Protein AF-A0A7Y5XSQ6-F1 (afdb_monomer_lite)

Foldseek 3Di:
DCCLVPVPVVLVVLVPDPDDLQHSLCSVLQQFQCVQVLLVVLVQFAQDKDKDFQPGQDDDDQAAKKWKAFRGDDDCVLIAIFGNPDPVSVVVVRVSCNVCSVVRTMMIIGGDQPQCQPFAKKKFKDFQLHTDFIKGWHDQHDHDDPDDDDRDDTDIATDDDDPLVVVSVVSVVVSVCVVSVDDSRSQRMKIFIWGQDPVRGIHTHGIDRDDDPNPCVNDVCRVVSSVVSVVVVVCVVVPVVDDDDDDDDDDDDDDDDD

Secondary structure (DSSP, 8-state):
--GGGSHHHHHHHHHH-S--SS-HHHHHHHTSTTHHHHHHHTT--B---EEE-TTS-----SSSEEEEEESS-STTTT-EEEETTSHHHHHHHHHHHHHHHHTT--EEEEE--THHHHH-EEEEEEETTEEEEEEEE----PBPPSSPPP-PPPPEEE-PPPHHHHHHHHHHHHHHHHHHT--GGG-SEEEEEEEE-TTSSEEEEEEE-SS----GGGSTTHHHHHHHHHHHHHHHHHHTTS--PPPPPPP-PPPP--

pLDDT: mean 88.0, std 17.46, range [34.34, 98.81]

Structure (mmCIF, N/CA/C/O backbone):
data_AF-A0A7Y5XSQ6-F1
#
_entry.id   AF-A0A7Y5XSQ6-F1
#
loop_
_atom_site.group_PDB
_atom_site.id
_atom_site.type_symbol
_atom_site.label_atom_id
_atom_site.label_alt_id
_atom_site.label_comp_id
_atom_site.label_asym_id
_atom_site.label_entity_id
_atom_site.label_seq_id
_atom_site.pdbx_PDB_ins_code
_atom_site.Cartn_x
_atom_site.Cartn_y
_atom_site.Cartn_z
_atom_site.occupancy
_atom_site.B_iso_or_equiv
_atom_site.auth_seq_id
_atom_site.auth_comp_id
_atom_site.auth_asym_id
_atom_site.auth_atom_id
_atom_site.pdbx_PDB_model_num
ATOM 1 N N . TRP A 1 1 ? -13.478 8.361 -3.227 1.00 74.75 1 TRP A N 1
ATOM 2 C CA . TRP A 1 1 ? -12.629 9.055 -2.249 1.00 74.75 1 TRP A CA 1
ATOM 3 C C . TRP A 1 1 ? -11.717 9.984 -3.012 1.00 74.75 1 TRP A C 1
ATOM 5 O O . TRP A 1 1 ? -11.115 9.539 -3.981 1.00 74.75 1 TRP A O 1
ATOM 15 N N . ASP A 1 2 ? -11.687 11.249 -2.623 1.00 84.44 2 ASP A N 1
ATOM 16 C CA . ASP A 1 2 ? -11.067 12.372 -3.338 1.00 84.44 2 ASP A CA 1
ATOM 17 C C . ASP A 1 2 ? -9.880 12.985 -2.574 1.00 84.44 2 ASP A C 1
ATOM 19 O O . ASP A 1 2 ? -9.266 13.935 -3.047 1.00 84.44 2 ASP A O 1
ATOM 23 N N . TYR A 1 3 ? -9.501 12.432 -1.413 1.00 87.00 3 TYR A N 1
ATOM 24 C CA . TYR A 1 3 ? -8.418 12.989 -0.591 1.00 87.00 3 TYR A CA 1
ATOM 25 C C . TYR A 1 3 ? -7.087 13.118 -1.344 1.00 87.00 3 TYR A C 1
ATOM 27 O O . TYR A 1 3 ? -6.295 14.003 -1.038 1.00 87.00 3 TYR A O 1
ATOM 35 N N . VAL A 1 4 ? -6.849 12.264 -2.345 1.00 88.31 4 VAL A N 1
ATOM 36 C CA . VAL A 1 4 ? -5.640 12.280 -3.181 1.00 88.31 4 VAL A CA 1
ATOM 37 C C . VAL A 1 4 ? -5.519 13.550 -4.026 1.00 88.31 4 VAL A C 1
ATOM 39 O O . VAL A 1 4 ? -4.413 13.909 -4.411 1.00 88.31 4 VAL A O 1
ATOM 42 N N . GLU A 1 5 ? -6.627 14.251 -4.287 1.00 89.44 5 GLU A N 1
ATOM 43 C CA . GLU A 1 5 ? -6.627 15.532 -5.002 1.00 89.44 5 GLU A CA 1
ATOM 44 C C . GLU A 1 5 ? -6.165 16.684 -4.101 1.00 89.44 5 GLU A C 1
ATOM 46 O O . GLU A 1 5 ? -5.609 17.672 -4.581 1.00 89.44 5 GLU A O 1
ATOM 51 N N . LYS A 1 6 ? -6.423 16.580 -2.788 1.00 91.19 6 LYS A N 1
ATOM 52 C CA . LYS A 1 6 ? -6.119 17.612 -1.783 1.00 91.19 6 LYS A CA 1
ATOM 53 C C . LYS A 1 6 ? -5.652 16.978 -0.463 1.00 91.19 6 LYS A C 1
ATOM 55 O O . LYS A 1 6 ? -6.332 17.127 0.559 1.00 91.19 6 LYS A O 1
ATOM 60 N N . PRO A 1 7 ? -4.494 16.291 -0.450 1.00 91.50 7 PRO A N 1
ATOM 61 C CA . PRO A 1 7 ? -4.056 15.507 0.705 1.00 91.50 7 PRO A CA 1
ATOM 62 C C . PRO A 1 7 ? -3.837 16.369 1.951 1.00 91.50 7 PRO A C 1
ATOM 64 O O . PRO A 1 7 ? -4.206 15.963 3.050 1.00 91.50 7 PRO A O 1
ATOM 67 N N . GLU A 1 8 ? -3.309 17.585 1.796 1.00 93.06 8 GLU A N 1
ATOM 68 C CA . GLU A 1 8 ? -3.101 18.510 2.918 1.00 93.06 8 GLU A CA 1
ATOM 69 C C . GLU A 1 8 ? -4.424 18.936 3.564 1.00 93.06 8 GLU A C 1
ATOM 71 O O . GLU A 1 8 ? -4.570 18.833 4.780 1.00 93.06 8 GLU A O 1
ATOM 76 N N . ALA A 1 9 ? -5.415 19.329 2.755 1.00 95.50 9 ALA A N 1
ATOM 77 C CA . ALA A 1 9 ? -6.733 19.723 3.250 1.00 95.50 9 ALA A CA 1
ATOM 78 C C . ALA A 1 9 ? -7.465 18.551 3.923 1.00 95.50 9 ALA A C 1
ATOM 80 O O . ALA A 1 9 ? -8.135 18.736 4.939 1.00 95.50 9 ALA A O 1
ATOM 81 N N . PHE A 1 10 ? -7.314 17.334 3.389 1.00 96.12 10 PHE A N 1
ATOM 82 C CA . PHE A 1 10 ? -7.843 16.126 4.017 1.00 96.12 10 PHE A CA 1
ATOM 83 C C . PHE A 1 10 ? -7.216 15.874 5.392 1.00 96.12 10 PHE A C 1
ATOM 85 O O . PHE A 1 10 ? -7.939 15.610 6.352 1.00 96.12 10 PHE A O 1
ATOM 92 N N . LEU A 1 11 ? -5.890 15.974 5.510 1.00 96.50 11 LEU A N 1
ATOM 93 C CA . LEU A 1 11 ? -5.201 15.757 6.782 1.00 96.50 11 LEU A CA 1
ATOM 94 C C . LEU A 1 11 ? -5.508 16.863 7.798 1.00 96.50 11 LEU A C 1
ATOM 96 O O . LEU A 1 11 ? -5.716 16.568 8.975 1.00 96.50 11 LEU A O 1
ATOM 100 N N . GLU A 1 12 ? -5.615 18.117 7.355 1.00 97.12 12 GLU A N 1
ATOM 101 C CA . GLU A 1 12 ? -6.059 19.228 8.200 1.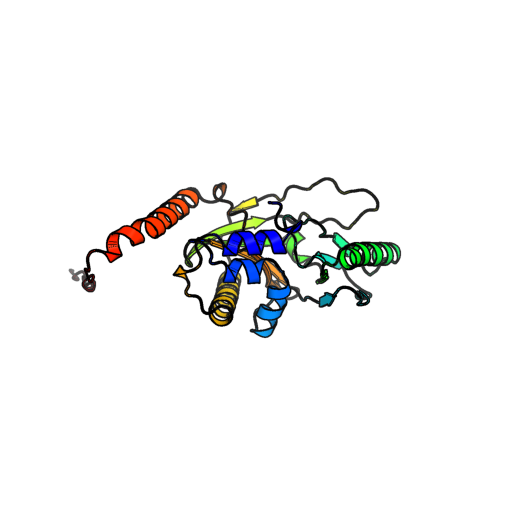00 97.12 12 GLU A CA 1
ATOM 102 C C . GLU A 1 12 ? -7.471 18.971 8.739 1.00 97.12 12 GLU A C 1
ATOM 104 O O . GLU A 1 12 ? -7.686 18.992 9.956 1.00 97.12 12 GLU A O 1
ATOM 109 N N . TRP A 1 13 ? -8.414 18.620 7.860 1.00 96.88 13 TRP A N 1
ATOM 110 C CA . TRP A 1 13 ? -9.761 18.226 8.260 1.00 96.88 13 TRP A CA 1
ATOM 111 C C . TRP A 1 13 ? -9.739 17.053 9.246 1.00 96.88 13 TRP A C 1
ATOM 113 O O . TRP A 1 13 ? -10.338 17.154 10.317 1.00 96.88 13 TRP A O 1
ATOM 123 N N . ALA A 1 14 ? -9.008 15.979 8.942 1.00 97.00 14 ALA A N 1
ATOM 124 C CA . ALA A 1 14 ? -8.909 14.799 9.794 1.00 97.00 14 ALA A CA 1
ATOM 125 C C . ALA A 1 14 ? -8.357 15.145 11.187 1.00 97.00 14 ALA A C 1
ATOM 127 O O . ALA A 1 14 ? -8.845 14.623 12.190 1.00 97.00 14 ALA A O 1
ATOM 128 N N . SER A 1 15 ? -7.397 16.069 11.275 1.00 96.81 15 SER A N 1
ATOM 129 C CA . SER A 1 15 ? -6.853 16.543 12.552 1.00 96.81 15 SER A CA 1
ATOM 130 C C . SER A 1 15 ? -7.879 17.292 13.413 1.00 96.81 15 SER A C 1
ATOM 132 O O . SER A 1 15 ? -7.790 17.262 14.640 1.00 96.81 15 SER A O 1
ATOM 134 N N . SER A 1 16 ? -8.880 17.919 12.782 1.00 97.00 16 SER A N 1
ATOM 135 C CA . SER A 1 16 ? -9.974 18.617 13.469 1.00 97.00 16 SER A CA 1
ATOM 136 C C . SER A 1 16 ? -11.047 17.672 14.021 1.00 97.00 16 SER A C 1
ATOM 138 O O . SER A 1 16 ? -11.837 18.069 14.881 1.00 97.00 16 SER A O 1
ATOM 140 N N . ILE A 1 17 ? -11.082 16.414 13.558 1.00 96.75 17 ILE A N 1
ATOM 141 C CA . ILE A 1 17 ? -12.082 15.434 13.980 1.00 96.75 17 ILE A CA 1
ATOM 142 C C . ILE A 1 17 ? -11.736 14.906 15.381 1.00 96.75 17 ILE A C 1
ATOM 144 O O . ILE A 1 17 ? -10.721 14.229 15.550 1.00 96.75 17 ILE A O 1
ATOM 148 N N . PRO A 1 18 ? -12.599 15.108 16.401 1.00 91.06 18 PRO A N 1
ATOM 149 C CA . PRO A 1 18 ? -12.270 14.744 17.784 1.00 91.06 18 PRO A CA 1
ATOM 150 C C . PRO A 1 18 ? -12.049 13.245 18.015 1.00 91.06 18 PRO A C 1
ATOM 152 O O . PRO A 1 18 ? -11.450 12.844 19.013 1.00 91.06 18 PRO A O 1
ATOM 155 N N . LYS A 1 19 ? -12.611 12.396 17.148 1.00 90.12 19 LYS A N 1
ATOM 156 C CA . LYS A 1 19 ? -12.460 10.943 17.226 1.00 90.12 19 LYS A CA 1
ATOM 157 C C . LYS A 1 19 ? -12.468 10.339 15.829 1.00 90.12 19 LYS A C 1
ATOM 159 O O . LYS A 1 19 ? -13.508 10.308 15.178 1.00 90.12 19 LYS A O 1
ATOM 164 N N . LEU A 1 20 ? -11.332 9.787 15.435 1.00 95.31 20 LEU A N 1
ATOM 165 C CA . LEU A 1 20 ? -11.207 8.926 14.269 1.00 95.31 20 LEU A CA 1
ATOM 166 C C . LEU A 1 20 ? -10.991 7.485 14.730 1.00 95.31 20 LEU A C 1
ATOM 168 O O . LEU A 1 20 ? -10.386 7.247 15.776 1.00 95.31 20 LEU A O 1
ATOM 172 N N . PHE A 1 21 ? -11.529 6.527 13.977 1.00 95.38 21 PHE A N 1
ATOM 173 C CA . PHE A 1 21 ? -11.424 5.110 14.323 1.00 95.38 21 PHE A CA 1
ATOM 174 C C . PHE A 1 21 ? -10.043 4.523 14.034 1.00 95.38 21 PHE A C 1
ATOM 176 O O . PHE A 1 21 ? -9.571 3.732 14.845 1.00 95.38 21 PHE A O 1
ATOM 183 N N . ASN A 1 22 ? -9.401 4.963 12.952 1.00 97.56 22 ASN A N 1
ATOM 184 C CA . ASN A 1 22 ? -7.949 4.934 12.816 1.00 97.56 22 ASN A CA 1
ATOM 185 C C . ASN A 1 22 ? -7.445 6.356 13.138 1.00 97.56 22 ASN A C 1
ATOM 187 O O . ASN A 1 22 ? -7.980 7.314 12.581 1.00 97.56 22 ASN A O 1
ATOM 191 N N . PRO A 1 23 ? -6.499 6.547 14.073 1.00 96.69 23 PRO A N 1
ATOM 192 C CA . PRO A 1 23 ? -6.124 7.877 14.557 1.00 96.69 23 PRO A CA 1
ATOM 193 C C . PRO A 1 23 ? -5.429 8.727 13.485 1.00 96.69 23 PRO A C 1
ATOM 195 O O . PRO A 1 23 ? -4.770 8.199 12.598 1.00 96.69 23 PRO A O 1
ATOM 198 N N . HIS A 1 24 ? -5.506 10.059 13.594 1.00 97.44 24 HIS A N 1
ATOM 199 C CA . HIS A 1 24 ? -4.924 10.993 12.613 1.00 97.44 24 HIS A CA 1
ATOM 200 C C . HIS A 1 24 ? -3.439 10.716 12.290 1.00 97.44 24 HIS A C 1
ATOM 202 O O . HIS A 1 24 ? -3.023 10.880 11.147 1.00 97.44 24 HIS A O 1
ATOM 208 N N . SER A 1 25 ? -2.643 10.246 13.260 1.00 97.50 25 SER A N 1
ATOM 209 C CA . SER A 1 25 ? -1.250 9.836 13.027 1.00 97.50 25 SER A CA 1
ATOM 210 C C . SER A 1 25 ? -1.119 8.707 11.999 1.00 97.50 25 SER A C 1
ATOM 212 O O . SER A 1 25 ? -0.201 8.742 11.184 1.00 97.50 25 SER A O 1
ATOM 214 N N . VAL A 1 26 ? -2.050 7.749 12.001 1.00 98.06 26 VAL A N 1
ATOM 215 C CA . VAL A 1 26 ? -2.130 6.656 11.020 1.00 98.06 26 VAL A CA 1
ATOM 216 C C . VAL A 1 26 ? -2.503 7.195 9.649 1.00 98.06 26 VAL A C 1
ATOM 218 O O . VAL A 1 26 ? -1.843 6.859 8.674 1.00 98.06 26 VAL A O 1
ATOM 221 N N . LEU A 1 27 ? -3.513 8.066 9.573 1.00 97.69 27 LEU A N 1
ATOM 222 C CA . LEU A 1 27 ? -3.958 8.660 8.309 1.00 97.69 27 LEU A CA 1
ATOM 223 C C . LEU A 1 27 ? -2.828 9.461 7.660 1.00 97.69 27 LEU A C 1
ATOM 225 O O . LEU A 1 27 ? -2.518 9.261 6.491 1.00 97.69 27 LEU A O 1
ATOM 229 N N . LYS A 1 28 ? -2.163 10.319 8.440 1.00 97.38 28 LYS A N 1
ATOM 230 C CA . LYS A 1 28 ? -1.032 11.127 7.975 1.00 97.38 28 LYS A CA 1
ATOM 231 C C . LYS A 1 28 ? 0.120 10.274 7.453 1.00 97.38 28 LYS A C 1
ATOM 233 O O . LYS A 1 28 ? 0.724 10.632 6.450 1.00 97.38 28 LYS A O 1
ATOM 238 N N . TRP A 1 29 ? 0.437 9.178 8.138 1.00 98.00 29 TRP A N 1
ATOM 239 C CA . TRP A 1 29 ? 1.522 8.286 7.733 1.00 98.00 29 TRP A CA 1
ATOM 240 C C . TRP A 1 29 ? 1.154 7.440 6.508 1.00 98.00 29 TRP A C 1
ATOM 242 O O . TRP A 1 29 ? 1.971 7.271 5.612 1.00 98.00 29 TRP A O 1
ATOM 252 N N . ASN A 1 30 ? -0.083 6.943 6.432 1.00 97.56 30 ASN A N 1
ATOM 253 C CA . ASN A 1 30 ? -0.509 6.032 5.372 1.00 97.56 30 ASN A CA 1
ATOM 254 C C . ASN A 1 30 ? -0.939 6.735 4.071 1.00 97.56 30 ASN A C 1
ATOM 256 O O . ASN A 1 30 ? -0.952 6.097 3.023 1.00 97.56 30 ASN A O 1
ATOM 260 N N . ALA A 1 31 ? -1.246 8.038 4.112 1.00 96.69 31 ALA A N 1
ATOM 261 C CA . ALA A 1 31 ? -1.669 8.807 2.934 1.00 96.69 31 ALA A CA 1
ATOM 262 C C . ALA A 1 31 ? -0.578 8.910 1.852 1.00 96.69 31 ALA A C 1
ATOM 264 O O . ALA A 1 31 ? -0.891 9.129 0.682 1.00 96.69 31 ALA A O 1
ATOM 265 N N . ASP A 1 32 ? 0.691 8.744 2.234 1.00 96.31 32 ASP A N 1
ATOM 266 C CA . ASP A 1 32 ? 1.846 8.775 1.341 1.00 96.31 32 ASP A CA 1
ATOM 267 C C . ASP A 1 32 ? 2.564 7.413 1.364 1.00 96.31 32 ASP A C 1
ATOM 269 O O . ASP A 1 32 ? 3.144 7.014 2.375 1.00 96.31 32 ASP A O 1
ATOM 273 N N . LYS A 1 33 ? 2.570 6.699 0.231 1.00 97.06 33 LYS A N 1
ATOM 274 C CA . LYS A 1 33 ? 3.162 5.356 0.063 1.00 97.06 33 LYS A CA 1
ATOM 275 C C . LYS A 1 33 ? 4.672 5.286 0.310 1.00 97.06 33 LYS A C 1
ATOM 277 O O . LYS A 1 33 ? 5.235 4.193 0.266 1.00 97.06 33 LYS A O 1
ATOM 282 N N . LYS A 1 34 ? 5.334 6.400 0.640 1.00 97.06 34 LYS A N 1
ATOM 283 C CA . LYS A 1 34 ? 6.671 6.396 1.262 1.00 97.06 34 LYS A CA 1
ATOM 284 C C . LYS A 1 34 ? 6.736 5.532 2.523 1.00 97.06 34 LYS A C 1
ATOM 286 O O . LYS A 1 34 ? 7.812 5.023 2.825 1.00 97.06 34 LYS A O 1
ATOM 291 N N . TYR A 1 35 ? 5.601 5.283 3.185 1.00 98.06 35 TYR A N 1
ATOM 292 C CA . TYR A 1 35 ? 5.517 4.311 4.276 1.00 98.06 35 TYR A CA 1
ATOM 293 C C . TYR A 1 35 ? 6.087 2.931 3.901 1.00 98.06 35 TYR A C 1
ATOM 295 O O . TYR A 1 35 ? 6.600 2.238 4.772 1.00 98.06 35 TYR A O 1
ATOM 303 N N . LEU A 1 36 ? 6.038 2.525 2.622 1.00 98.56 36 LEU A N 1
ATOM 304 C CA . LEU A 1 36 ? 6.614 1.255 2.168 1.00 98.56 36 LEU A CA 1
ATOM 305 C C . LEU A 1 36 ? 8.126 1.213 2.409 1.00 98.56 36 LEU A C 1
ATOM 307 O O . LEU A 1 36 ? 8.636 0.192 2.855 1.00 98.56 36 LEU A O 1
ATOM 311 N N . LEU A 1 37 ? 8.830 2.321 2.165 1.00 98.50 37 LEU A N 1
ATOM 312 C CA . LEU A 1 37 ? 10.270 2.408 2.406 1.00 98.50 37 LEU A CA 1
ATOM 313 C C . LEU A 1 37 ? 10.587 2.399 3.901 1.00 98.50 37 LEU A C 1
ATOM 315 O O . LEU A 1 37 ? 11.507 1.708 4.314 1.00 98.50 37 LEU A O 1
ATOM 319 N N . GLU A 1 38 ? 9.779 3.076 4.721 1.00 98.25 38 GLU A N 1
ATOM 320 C CA . GLU A 1 38 ? 9.932 3.016 6.182 1.00 98.25 38 GLU A CA 1
ATOM 321 C C . GLU A 1 38 ? 9.717 1.591 6.724 1.00 98.25 38 GLU A C 1
ATOM 323 O O . GLU A 1 38 ? 10.405 1.169 7.652 1.00 98.25 38 GLU A O 1
ATOM 328 N N . LEU A 1 39 ? 8.781 0.830 6.143 1.00 98.75 39 LEU A N 1
ATOM 329 C CA . LEU A 1 39 ? 8.579 -0.583 6.476 1.00 98.75 39 LEU A CA 1
ATOM 330 C C . LEU A 1 39 ? 9.751 -1.452 5.994 1.00 98.75 39 LEU A C 1
ATOM 332 O O . LEU A 1 39 ? 10.188 -2.337 6.728 1.00 98.75 39 LEU A O 1
ATOM 336 N N . ALA A 1 40 ? 10.289 -1.187 4.801 1.00 98.69 40 ALA A N 1
ATOM 337 C CA . ALA A 1 40 ? 11.466 -1.885 4.284 1.00 98.69 40 ALA A CA 1
ATOM 338 C C . ALA A 1 40 ? 12.706 -1.653 5.161 1.00 98.69 40 ALA A C 1
ATOM 340 O O . ALA A 1 40 ? 13.415 -2.607 5.479 1.00 98.69 40 ALA A O 1
ATOM 341 N N . ASP A 1 41 ? 12.921 -0.418 5.623 1.00 98.38 41 ASP A N 1
ATOM 342 C CA . ASP A 1 41 ? 13.995 -0.065 6.562 1.00 98.38 41 ASP A CA 1
ATOM 343 C C . ASP A 1 41 ? 13.838 -0.783 7.915 1.00 98.38 41 ASP A C 1
ATOM 345 O O . ASP A 1 41 ? 14.826 -1.078 8.589 1.00 98.38 41 ASP A O 1
ATOM 349 N N . ALA A 1 42 ? 12.601 -1.115 8.301 1.00 98.31 42 ALA A N 1
ATOM 350 C CA . ALA A 1 42 ? 12.287 -1.940 9.469 1.00 98.31 42 ALA A CA 1
ATOM 351 C C . ALA A 1 42 ? 12.392 -3.459 9.204 1.00 98.31 42 ALA A C 1
ATOM 353 O O . ALA A 1 42 ? 12.095 -4.259 10.091 1.00 98.31 42 ALA A O 1
ATOM 354 N N . GLY A 1 43 ? 12.821 -3.868 8.007 1.00 98.38 43 GLY A N 1
ATOM 355 C CA . GLY A 1 43 ? 13.040 -5.265 7.633 1.00 98.38 43 GLY A CA 1
ATOM 356 C C . GLY A 1 43 ? 11.824 -5.978 7.042 1.00 98.38 43 GLY A C 1
ATOM 357 O O . GLY A 1 43 ? 11.902 -7.183 6.816 1.00 98.38 43 GLY A O 1
ATOM 358 N N . VAL A 1 44 ? 10.720 -5.274 6.770 1.00 98.75 44 VAL A N 1
ATOM 359 C CA . VAL A 1 44 ? 9.539 -5.864 6.124 1.00 98.75 44 VAL A CA 1
ATOM 360 C C . VAL A 1 44 ? 9.831 -6.117 4.638 1.00 98.75 44 VAL A C 1
ATOM 362 O O . VAL A 1 44 ? 10.157 -5.173 3.915 1.00 98.75 44 VAL A O 1
ATOM 365 N N . PRO A 1 45 ? 9.658 -7.351 4.131 1.00 98.56 45 PRO A N 1
ATOM 366 C CA . PRO A 1 45 ? 9.718 -7.625 2.699 1.00 98.56 45 PRO A CA 1
ATOM 367 C C . PRO A 1 45 ? 8.630 -6.861 1.930 1.00 98.56 45 PRO A C 1
ATOM 369 O O . PRO A 1 45 ? 7.442 -7.166 2.041 1.00 98.56 45 PRO A O 1
ATOM 372 N N . ILE A 1 46 ? 9.033 -5.882 1.121 1.00 98.62 46 ILE A N 1
ATOM 373 C CA . ILE A 1 46 ? 8.151 -5.143 0.208 1.00 98.62 46 ILE A CA 1
ATOM 374 C C . ILE A 1 46 ? 8.478 -5.478 -1.250 1.00 98.62 46 ILE A C 1
ATOM 376 O O . ILE A 1 46 ? 9.565 -5.970 -1.561 1.00 98.62 46 ILE A O 1
ATOM 380 N N . VAL A 1 47 ? 7.575 -5.136 -2.171 1.00 97.75 47 VAL A N 1
ATOM 381 C CA . VAL A 1 47 ? 7.948 -5.022 -3.589 1.00 97.75 47 VAL A CA 1
ATOM 382 C C . VAL A 1 47 ? 9.126 -4.038 -3.701 1.00 97.75 47 VAL A C 1
ATOM 384 O O . VAL A 1 47 ? 8.990 -2.912 -3.213 1.00 97.75 47 VAL A O 1
ATOM 387 N N . PRO A 1 48 ? 10.263 -4.403 -4.333 1.00 96.31 48 PRO A N 1
ATOM 388 C CA . PRO A 1 48 ? 11.413 -3.508 -4.452 1.00 96.31 48 PRO A CA 1
ATOM 389 C C . PRO A 1 48 ? 10.990 -2.143 -4.995 1.00 96.31 48 PRO A C 1
ATOM 391 O O . PRO A 1 48 ? 10.332 -2.066 -6.029 1.00 96.31 48 PRO A O 1
ATOM 394 N N . THR A 1 49 ? 11.304 -1.072 -4.272 1.00 96.69 49 THR A N 1
ATOM 395 C CA . THR A 1 49 ? 10.726 0.250 -4.535 1.00 96.69 49 THR A CA 1
ATOM 396 C C . THR A 1 49 ? 11.814 1.302 -4.615 1.00 96.69 49 THR A C 1
ATOM 398 O O . THR A 1 49 ? 12.599 1.457 -3.683 1.00 96.69 49 THR A O 1
ATOM 401 N N . VAL A 1 50 ? 11.815 2.064 -5.705 1.00 96.94 50 VAL A N 1
ATOM 402 C CA . VAL A 1 50 ? 12.608 3.288 -5.847 1.00 96.94 50 VAL A CA 1
ATOM 403 C C . VAL A 1 50 ? 11.669 4.483 -5.762 1.00 96.94 50 VAL A C 1
ATOM 405 O O . VAL A 1 50 ? 10.640 4.510 -6.434 1.00 96.94 50 VAL A O 1
ATOM 408 N N . LEU A 1 51 ? 12.017 5.464 -4.933 1.00 97.50 51 LEU A N 1
ATOM 409 C CA . LEU A 1 51 ? 11.289 6.722 -4.802 1.00 97.50 51 LEU A CA 1
ATOM 410 C C . LEU A 1 51 ? 11.992 7.822 -5.593 1.00 97.50 51 LEU A C 1
ATOM 412 O O . LEU A 1 51 ? 13.176 8.072 -5.383 1.00 97.50 51 LEU A O 1
ATOM 416 N N . VAL A 1 52 ? 11.230 8.512 -6.436 1.00 97.69 52 VAL A N 1
ATOM 417 C CA . VAL A 1 52 ? 11.660 9.690 -7.196 1.00 97.69 52 VAL A CA 1
ATOM 418 C C . VAL A 1 52 ? 10.843 10.891 -6.719 1.00 97.69 52 VAL A C 1
ATOM 420 O O . VAL A 1 52 ? 9.612 10.840 -6.679 1.00 97.69 52 VAL A O 1
ATOM 423 N N . GLN A 1 53 ? 11.521 11.956 -6.299 1.00 96.81 53 GLN A N 1
ATOM 424 C CA . GLN A 1 53 ? 10.914 13.213 -5.853 1.00 96.81 53 GLN 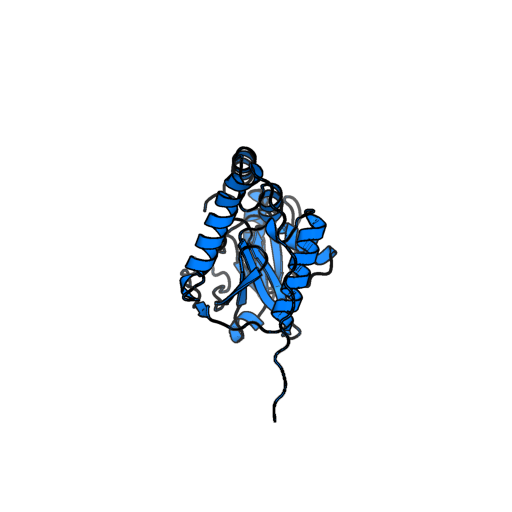A CA 1
ATOM 425 C C . GLN A 1 53 ? 10.824 14.234 -6.990 1.00 96.81 53 GLN A C 1
ATOM 427 O O . GLN A 1 53 ? 11.639 14.185 -7.915 1.00 96.81 53 GLN A O 1
ATOM 432 N N . PRO A 1 54 ? 9.897 15.208 -6.902 1.00 95.75 54 PRO A N 1
ATOM 433 C CA . PRO A 1 54 ? 9.878 16.352 -7.807 1.00 95.75 54 PRO A CA 1
ATOM 434 C C . PRO A 1 54 ? 11.263 17.000 -7.947 1.00 95.75 54 PRO A C 1
ATOM 436 O O . PRO A 1 54 ? 11.958 17.235 -6.956 1.00 95.75 54 PRO A O 1
ATOM 439 N N . GLY A 1 55 ? 11.664 17.276 -9.188 1.00 93.56 55 GLY A N 1
ATOM 440 C CA . GLY A 1 55 ? 12.984 17.823 -9.520 1.00 93.56 55 GLY A CA 1
ATOM 441 C C . GLY A 1 55 ? 14.115 16.793 -9.633 1.00 93.56 55 GLY A C 1
ATOM 442 O O . GLY A 1 55 ? 15.246 17.192 -9.901 1.00 93.56 55 GLY A O 1
ATOM 443 N N . GLN A 1 56 ? 13.842 15.499 -9.445 1.00 93.56 56 GLN A N 1
ATOM 444 C CA . GLN A 1 56 ? 14.794 14.420 -9.719 1.00 93.56 56 GLN A CA 1
ATOM 445 C C . GLN A 1 56 ? 14.509 13.756 -11.067 1.00 93.56 56 GLN A C 1
ATOM 447 O O . GLN A 1 56 ? 13.356 13.653 -11.489 1.00 93.56 56 GLN A O 1
ATOM 452 N N . ASP A 1 57 ? 15.561 13.245 -11.704 1.00 90.81 57 ASP A N 1
ATOM 453 C CA . ASP A 1 57 ? 15.420 12.424 -12.900 1.00 90.81 57 ASP A CA 1
ATOM 454 C C . ASP A 1 57 ? 14.851 11.047 -12.538 1.00 90.81 57 ASP A C 1
ATOM 456 O O . ASP A 1 57 ? 15.325 10.365 -11.627 1.00 90.81 57 ASP A O 1
ATOM 460 N N . CYS A 1 58 ? 13.819 10.629 -13.271 1.00 90.75 58 CYS A N 1
ATOM 461 C CA . CYS A 1 58 ? 13.250 9.295 -13.142 1.00 90.75 58 CYS A CA 1
ATOM 462 C C . CYS A 1 58 ? 13.990 8.328 -14.068 1.00 90.75 58 CYS A C 1
ATOM 464 O O . CYS A 1 58 ? 13.806 8.342 -15.291 1.00 90.75 58 CYS A O 1
ATOM 466 N N . GLU A 1 59 ? 14.819 7.478 -13.473 1.00 87.69 59 GLU A N 1
ATOM 467 C CA . GLU A 1 59 ? 15.465 6.370 -14.162 1.00 87.69 59 GLU A CA 1
ATOM 468 C C . GLU A 1 59 ? 14.733 5.061 -13.878 1.00 87.69 59 GLU A C 1
ATOM 470 O O . GLU A 1 59 ? 14.231 4.801 -12.785 1.00 87.69 59 GLU A O 1
ATOM 475 N N . PHE A 1 60 ? 14.692 4.211 -14.891 1.00 85.31 60 PHE A N 1
ATOM 476 C CA . PHE A 1 60 ? 14.188 2.851 -14.800 1.00 85.31 60 PHE A CA 1
ATOM 477 C C . PHE A 1 60 ? 15.201 1.935 -15.481 1.00 85.31 60 PHE A C 1
ATOM 479 O O . PHE A 1 60 ? 15.941 2.371 -16.367 1.00 85.31 60 PHE A O 1
ATOM 486 N N . GLY A 1 61 ? 15.254 0.681 -15.026 1.00 79.69 61 GLY A N 1
ATOM 487 C CA . GLY A 1 61 ? 16.180 -0.320 -15.552 1.00 79.69 61 GLY A CA 1
ATOM 488 C C . GLY A 1 61 ? 16.031 -0.539 -17.060 1.00 79.69 61 GLY A C 1
ATOM 489 O O . GLY A 1 61 ? 15.092 -0.061 -17.697 1.00 79.69 61 GLY A O 1
ATOM 490 N N . ASP A 1 62 ? 16.965 -1.287 -17.635 1.00 82.12 62 ASP A N 1
ATOM 491 C CA . ASP A 1 62 ? 17.023 -1.614 -19.065 1.00 82.12 62 ASP A CA 1
ATOM 492 C C . ASP A 1 62 ? 16.318 -2.934 -19.425 1.00 82.12 62 ASP A C 1
ATOM 494 O O . ASP A 1 62 ? 16.253 -3.320 -20.593 1.00 82.12 62 ASP A O 1
ATOM 498 N N . SER A 1 63 ? 15.771 -3.631 -18.431 1.00 87.94 63 SER A N 1
ATOM 499 C CA . SER A 1 63 ? 15.198 -4.961 -18.588 1.00 87.94 63 SER A CA 1
ATOM 500 C C . SER A 1 63 ? 13.953 -5.168 -17.729 1.00 87.94 63 SER A C 1
ATOM 502 O O . SER A 1 63 ? 13.764 -4.547 -16.684 1.00 87.94 63 SER A O 1
ATOM 504 N N . GLY A 1 64 ? 13.092 -6.073 -18.196 1.00 91.88 64 GLY A N 1
ATOM 505 C CA . GLY A 1 64 ? 11.881 -6.473 -17.491 1.00 91.88 64 GLY A CA 1
ATOM 506 C C . GLY A 1 64 ? 10.752 -5.445 -17.530 1.00 91.88 64 GLY A C 1
ATOM 507 O O . GLY A 1 64 ? 10.816 -4.395 -18.168 1.00 91.88 64 GLY A O 1
ATOM 508 N N . GLU A 1 65 ? 9.671 -5.795 -16.844 1.00 94.88 65 GLU A N 1
ATOM 509 C CA . GLU A 1 65 ? 8.491 -4.951 -16.715 1.00 94.88 65 GLU A CA 1
ATOM 510 C C . GLU A 1 65 ? 8.486 -4.261 -15.362 1.00 94.88 65 GLU A C 1
ATOM 512 O O . GLU A 1 65 ? 8.899 -4.835 -14.353 1.00 94.88 65 GLU A O 1
ATOM 517 N N . PHE A 1 66 ? 7.977 -3.039 -15.335 1.00 95.69 66 PHE A N 1
ATOM 518 C CA . PHE A 1 66 ? 7.927 -2.222 -14.135 1.00 95.69 66 PHE A CA 1
ATOM 519 C C . PHE A 1 66 ? 6.625 -1.433 -14.073 1.00 95.69 66 PHE A C 1
ATOM 521 O O . PHE A 1 66 ? 5.900 -1.304 -15.057 1.00 95.69 66 PHE A O 1
ATOM 528 N N . VAL A 1 67 ? 6.319 -0.933 -12.887 1.00 95.25 67 VAL A N 1
ATOM 529 C CA . VAL A 1 67 ? 5.149 -0.129 -12.572 1.00 95.25 67 VAL A CA 1
ATOM 530 C C . VAL A 1 67 ? 5.624 1.214 -12.049 1.00 95.25 67 VAL A C 1
ATOM 532 O O . VAL A 1 67 ? 6.511 1.276 -11.199 1.00 95.25 67 VAL A O 1
ATOM 535 N N . ILE A 1 68 ? 5.008 2.277 -12.553 1.00 95.94 68 ILE A N 1
ATOM 536 C CA . ILE A 1 68 ? 5.123 3.628 -12.013 1.00 95.94 68 ILE A CA 1
ATOM 537 C C . ILE A 1 68 ? 3.799 3.961 -11.336 1.00 95.94 68 ILE A C 1
ATOM 539 O O . ILE A 1 68 ? 2.745 3.812 -11.957 1.00 95.94 68 ILE A O 1
ATOM 543 N N . LYS A 1 69 ? 3.849 4.427 -10.086 1.00 94.56 69 LYS A N 1
ATOM 544 C CA . LYS A 1 69 ? 2.675 4.921 -9.352 1.00 94.56 69 LYS A CA 1
ATOM 545 C C . LYS A 1 69 ? 2.996 6.170 -8.532 1.00 94.56 69 LYS A C 1
ATOM 547 O O . LYS A 1 69 ? 4.114 6.269 -8.028 1.00 94.56 69 LYS A O 1
ATOM 552 N N . PRO A 1 70 ? 2.053 7.110 -8.350 1.00 95.88 70 PRO A N 1
ATOM 553 C CA . PRO A 1 70 ? 2.261 8.230 -7.443 1.00 95.88 70 PRO A CA 1
ATOM 554 C C . PRO A 1 70 ? 2.325 7.743 -5.992 1.00 95.88 70 PRO A C 1
ATOM 556 O O . PRO A 1 70 ? 1.702 6.739 -5.624 1.00 95.88 70 PRO A O 1
ATOM 559 N N . THR A 1 71 ? 3.064 8.459 -5.145 1.00 95.94 71 THR A N 1
ATOM 560 C CA . THR A 1 71 ? 3.155 8.100 -3.725 1.00 95.94 71 THR A CA 1
ATOM 561 C C . THR A 1 71 ? 1.839 8.375 -2.996 1.00 95.94 71 THR A C 1
ATOM 563 O O . THR A 1 71 ? 1.433 7.587 -2.148 1.00 95.94 71 THR A O 1
ATOM 566 N N . VAL A 1 72 ? 1.107 9.417 -3.389 1.00 94.56 72 VAL A N 1
ATOM 567 C CA . VAL A 1 72 ? -0.269 9.683 -2.946 1.00 94.56 72 VAL A CA 1
ATOM 568 C C . VAL A 1 72 ? -1.224 9.243 -4.054 1.00 94.56 72 VAL A C 1
ATOM 570 O O . VAL A 1 72 ? -1.126 9.717 -5.182 1.00 94.56 72 VAL A O 1
ATOM 573 N N . GLY A 1 73 ? -2.136 8.314 -3.768 1.00 89.00 73 GLY A N 1
ATOM 574 C CA . GLY A 1 73 ? -3.039 7.780 -4.792 1.00 89.00 73 GLY A CA 1
ATOM 575 C C . GLY A 1 73 ? -3.979 6.696 -4.272 1.00 89.00 73 GLY A C 1
ATOM 576 O O . GLY A 1 73 ? -3.695 6.061 -3.257 1.00 89.00 73 GLY A O 1
ATOM 577 N N . ILE A 1 74 ? -5.069 6.458 -5.001 1.00 84.75 74 ILE A N 1
ATOM 578 C CA . ILE A 1 74 ? -6.103 5.468 -4.675 1.00 84.75 74 ILE A CA 1
ATOM 579 C C . ILE A 1 74 ? -6.576 4.755 -5.947 1.00 84.75 74 ILE A C 1
ATOM 581 O O . ILE A 1 74 ? -6.566 5.338 -7.029 1.00 84.75 74 ILE A O 1
ATOM 585 N N . GLY A 1 75 ? -7.008 3.496 -5.826 1.00 72.88 75 GLY A N 1
ATOM 586 C CA . GLY A 1 75 ? -7.801 2.828 -6.865 1.00 72.88 75 GLY A CA 1
ATOM 587 C C . GLY A 1 75 ? -7.093 2.688 -8.215 1.00 72.88 75 GLY A C 1
ATOM 588 O O . GLY A 1 75 ? -7.735 2.816 -9.250 1.00 72.88 75 GLY A O 1
ATOM 589 N N . ALA A 1 76 ? -5.777 2.459 -8.197 1.00 79.38 76 ALA A N 1
ATOM 590 C CA . ALA A 1 76 ? -4.905 2.402 -9.374 1.00 79.38 76 ALA A CA 1
ATOM 591 C C . ALA A 1 76 ? -4.796 3.705 -10.201 1.00 79.38 76 ALA A C 1
ATOM 593 O O . ALA A 1 76 ? -4.185 3.700 -11.270 1.00 79.38 76 ALA A O 1
ATOM 594 N N . LEU A 1 77 ? -5.315 4.838 -9.712 1.00 81.50 77 LEU A N 1
ATOM 595 C CA . LEU A 1 77 ? -5.155 6.126 -10.386 1.00 81.50 77 LEU A CA 1
ATOM 596 C C . LEU A 1 77 ? -3.668 6.499 -10.491 1.00 81.50 77 LEU A C 1
ATOM 598 O O . LEU A 1 77 ? -2.947 6.522 -9.493 1.00 81.50 77 LEU A O 1
ATOM 602 N N . GLY A 1 78 ? -3.213 6.783 -11.714 1.00 83.75 78 GLY A N 1
ATOM 603 C CA . GLY A 1 78 ? -1.812 7.102 -11.999 1.00 83.75 78 GLY A CA 1
ATOM 604 C C . GLY A 1 78 ? -0.862 5.899 -11.958 1.00 83.75 78 GLY A C 1
ATOM 605 O O . GLY A 1 78 ? 0.351 6.094 -12.044 1.00 83.75 78 GLY A O 1
ATOM 606 N N . VAL A 1 79 ? -1.380 4.672 -11.833 1.00 91.00 79 VAL A N 1
ATOM 607 C CA . VAL A 1 79 ? -0.586 3.438 -11.865 1.00 91.00 79 VAL A CA 1
ATOM 608 C C . VAL A 1 79 ? -0.493 2.922 -13.298 1.00 91.00 79 VAL A C 1
ATOM 610 O O . VAL A 1 79 ? -1.503 2.546 -13.888 1.00 91.00 79 VAL A O 1
ATOM 613 N N . CYS A 1 80 ? 0.719 2.846 -13.843 1.00 92.56 80 CYS A N 1
ATOM 614 C CA . CYS A 1 80 ? 0.961 2.370 -15.207 1.00 92.56 80 CYS A CA 1
ATOM 615 C C . CYS A 1 80 ? 2.065 1.307 -15.228 1.00 92.56 80 CYS A C 1
ATOM 617 O O . CYS A 1 80 ? 3.115 1.495 -14.611 1.00 92.56 80 CYS A O 1
ATOM 619 N N . ARG A 1 81 ? 1.839 0.203 -15.956 1.00 93.62 81 ARG A N 1
ATOM 620 C CA . ARG A 1 81 ? 2.846 -0.836 -16.239 1.00 93.62 81 ARG A CA 1
ATOM 621 C C . ARG A 1 81 ? 3.546 -0.536 -17.561 1.00 93.62 81 ARG A C 1
ATOM 623 O O . ARG A 1 81 ? 2.883 -0.271 -18.560 1.00 93.62 81 ARG A O 1
ATOM 630 N N . PHE A 1 82 ? 4.863 -0.668 -17.579 1.00 94.88 82 PHE A N 1
ATOM 631 C CA . PHE A 1 82 ? 5.722 -0.481 -18.745 1.00 94.88 82 PHE A CA 1
ATOM 632 C C . PHE A 1 82 ? 6.671 -1.671 -18.908 1.00 94.88 82 PHE A C 1
ATOM 634 O O . PHE A 1 82 ? 6.844 -2.478 -17.993 1.00 94.88 82 PHE A O 1
ATOM 641 N N . ASP A 1 83 ? 7.301 -1.775 -20.075 1.00 94.50 83 ASP A N 1
ATOM 642 C CA . ASP A 1 83 ? 8.323 -2.781 -20.370 1.00 94.50 83 ASP A CA 1
ATOM 643 C C . ASP A 1 83 ? 9.606 -2.085 -20.840 1.00 94.50 83 ASP A C 1
ATOM 645 O O . ASP A 1 83 ? 9.628 -1.440 -21.890 1.00 94.50 83 ASP A O 1
ATOM 649 N N . ALA A 1 84 ? 10.676 -2.202 -20.052 1.00 93.75 84 ALA A N 1
ATOM 650 C CA . ALA A 1 84 ? 11.948 -1.531 -20.308 1.00 93.75 84 ALA A CA 1
ATOM 651 C C . ALA A 1 84 ? 12.633 -2.002 -21.600 1.00 93.75 84 ALA A C 1
ATOM 653 O O . ALA A 1 84 ? 13.435 -1.264 -22.182 1.00 93.75 84 ALA A O 1
ATOM 654 N N . THR A 1 85 ? 12.274 -3.191 -22.093 1.00 93.06 85 THR A N 1
ATOM 655 C CA . THR A 1 85 ? 12.870 -3.774 -23.302 1.00 93.06 85 THR A CA 1
ATOM 656 C C . THR A 1 85 ? 12.419 -3.086 -24.594 1.00 93.06 85 THR A C 1
ATOM 658 O O . THR A 1 85 ? 13.043 -3.280 -25.636 1.00 93.06 85 THR A O 1
ATOM 661 N N . PHE A 1 86 ? 11.387 -2.232 -24.539 1.00 92.75 86 PHE A N 1
ATOM 662 C CA . PHE A 1 86 ? 10.886 -1.482 -25.691 1.00 92.75 86 PHE A CA 1
ATOM 663 C C . PHE A 1 86 ? 11.126 0.026 -25.535 1.00 92.75 86 PHE A C 1
ATOM 665 O O . PHE A 1 86 ? 10.605 0.663 -24.620 1.00 92.75 86 PHE A O 1
ATOM 672 N N . ASP A 1 87 ? 11.837 0.633 -26.488 1.00 91.44 87 ASP A N 1
ATOM 673 C CA . ASP A 1 87 ? 12.161 2.071 -26.495 1.00 91.44 87 ASP A CA 1
ATOM 674 C C . ASP A 1 87 ? 10.921 2.966 -26.387 1.00 91.44 87 ASP A C 1
ATOM 676 O O . ASP A 1 87 ? 10.914 3.949 -25.646 1.00 91.44 87 ASP A O 1
ATOM 680 N N . GLN A 1 88 ? 9.839 2.591 -27.075 1.00 92.69 88 GLN A N 1
ATOM 681 C CA . GLN A 1 88 ? 8.565 3.306 -27.013 1.00 92.69 88 GLN A CA 1
ATOM 682 C C . GLN A 1 88 ? 7.973 3.300 -25.596 1.00 92.69 88 GLN A C 1
ATOM 684 O O . GLN A 1 88 ? 7.514 4.335 -25.119 1.00 92.69 88 GLN A O 1
ATOM 689 N N . GLN A 1 89 ? 8.012 2.158 -24.904 1.00 94.12 89 GLN A N 1
ATOM 690 C CA . GLN A 1 89 ? 7.515 2.030 -23.531 1.00 94.12 89 GLN A CA 1
ATOM 691 C C . GLN A 1 89 ? 8.383 2.823 -22.550 1.00 94.12 89 GLN A C 1
ATOM 693 O O . GLN A 1 89 ? 7.845 3.480 -21.664 1.00 94.12 89 GLN A O 1
ATOM 698 N N . ARG A 1 90 ? 9.706 2.860 -22.757 1.00 93.19 90 ARG A N 1
ATOM 699 C CA . ARG A 1 90 ? 10.607 3.755 -22.011 1.00 93.19 90 ARG A CA 1
ATOM 700 C C . ARG A 1 90 ? 10.261 5.231 -22.233 1.00 93.19 90 ARG A C 1
ATOM 702 O O . ARG A 1 90 ? 10.260 6.010 -21.283 1.00 93.19 90 ARG A O 1
ATOM 709 N N . GLY A 1 91 ? 9.935 5.625 -23.462 1.00 93.00 91 GLY A N 1
ATOM 710 C CA . GLY A 1 91 ? 9.456 6.978 -23.763 1.00 93.00 91 GLY A CA 1
ATOM 711 C C . GLY A 1 91 ? 8.172 7.327 -23.001 1.00 93.00 91 GLY A C 1
ATOM 712 O O . GLY A 1 91 ? 8.119 8.356 -22.329 1.00 93.00 91 GLY A O 1
ATOM 713 N N . LEU A 1 92 ? 7.171 6.442 -23.040 1.00 94.06 92 LEU A N 1
ATOM 714 C CA . LEU A 1 92 ? 5.905 6.622 -22.316 1.00 94.06 92 LEU A CA 1
ATOM 715 C C . LEU A 1 92 ? 6.106 6.670 -20.794 1.00 94.06 92 LEU A C 1
ATOM 717 O O . LEU A 1 92 ? 5.511 7.514 -20.131 1.00 94.06 92 LEU A O 1
ATOM 721 N N . ALA A 1 93 ? 6.980 5.821 -20.250 1.00 94.81 93 ALA A N 1
ATOM 722 C CA . ALA A 1 93 ? 7.311 5.806 -18.828 1.00 94.81 93 ALA A CA 1
ATOM 723 C C . ALA A 1 93 ? 7.919 7.136 -18.358 1.00 94.81 93 ALA A C 1
ATOM 725 O O . ALA A 1 93 ? 7.508 7.659 -17.323 1.00 94.81 93 ALA A O 1
ATOM 726 N N . ARG A 1 94 ? 8.849 7.716 -19.137 1.00 95.00 94 ARG A N 1
ATOM 727 C CA . ARG A 1 94 ? 9.423 9.051 -18.867 1.00 95.00 94 ARG A CA 1
ATOM 728 C C . ARG A 1 94 ? 8.349 10.130 -18.851 1.00 95.00 94 ARG A C 1
ATOM 730 O O . ARG A 1 94 ? 8.309 10.916 -17.913 1.00 95.00 94 ARG A O 1
ATOM 737 N N . VAL A 1 95 ? 7.476 10.151 -19.861 1.00 95.06 95 VAL A N 1
ATOM 738 C CA . VAL A 1 95 ? 6.387 11.138 -19.944 1.00 95.06 95 VAL A CA 1
ATOM 739 C C . VAL A 1 95 ? 5.441 11.009 -18.749 1.00 95.06 95 VAL A C 1
ATOM 741 O O . VAL A 1 95 ? 5.147 12.010 -18.103 1.00 95.06 95 VAL A O 1
ATOM 744 N N . HIS A 1 96 ? 5.012 9.788 -18.420 1.00 95.19 96 HIS A N 1
ATOM 745 C CA . HIS A 1 96 ? 4.111 9.527 -17.293 1.00 95.19 96 HIS A CA 1
ATOM 746 C C . HIS A 1 96 ? 4.731 9.921 -15.948 1.00 95.19 96 HIS A C 1
ATOM 748 O O . HIS A 1 96 ? 4.098 10.612 -15.153 1.00 95.19 96 HIS A O 1
ATOM 754 N N . ALA A 1 97 ? 5.989 9.535 -15.702 1.00 95.88 97 ALA A N 1
ATOM 755 C CA . ALA A 1 97 ? 6.709 9.948 -14.499 1.00 95.88 97 ALA A CA 1
ATOM 756 C C . ALA A 1 97 ? 6.810 11.474 -14.405 1.00 95.88 97 ALA A C 1
ATOM 758 O O . ALA A 1 97 ? 6.490 12.037 -13.361 1.00 95.88 97 ALA A O 1
ATOM 759 N N . GLN A 1 98 ? 7.198 12.143 -15.496 1.00 95.75 98 GLN A N 1
ATOM 760 C CA . GLN A 1 98 ? 7.352 13.595 -15.512 1.00 95.75 98 GLN A CA 1
ATOM 761 C C . GLN A 1 98 ? 6.029 14.312 -15.229 1.00 95.75 98 GLN A C 1
ATOM 763 O O . GLN A 1 98 ? 6.016 15.249 -14.445 1.00 95.75 98 GLN A O 1
ATOM 768 N N . GLN A 1 99 ? 4.906 13.838 -15.780 1.00 94.94 99 GLN A N 1
ATOM 769 C CA . GLN A 1 99 ? 3.583 14.410 -15.501 1.00 94.94 99 GLN A CA 1
ATOM 770 C C . GLN A 1 99 ? 3.218 14.360 -14.011 1.00 94.94 99 GLN A C 1
ATOM 772 O O . GLN A 1 99 ? 2.681 15.330 -13.477 1.00 94.94 99 GLN A O 1
ATOM 777 N N . LEU A 1 100 ? 3.517 13.250 -13.328 1.00 94.88 100 LEU A N 1
ATOM 778 C CA . LEU A 1 100 ? 3.286 13.124 -11.886 1.00 94.88 100 LEU A CA 1
ATOM 779 C C . LEU A 1 100 ? 4.222 14.042 -11.082 1.00 94.88 100 LEU A C 1
ATOM 781 O O . LEU A 1 100 ? 3.775 14.714 -10.152 1.00 94.88 100 LEU A O 1
ATOM 785 N N . LEU A 1 101 ? 5.500 14.103 -11.464 1.00 96.12 101 LEU A N 1
ATOM 786 C CA . LEU A 1 101 ? 6.512 14.934 -10.803 1.00 96.12 101 LEU A CA 1
ATOM 787 C C . LEU A 1 101 ? 6.229 16.435 -10.975 1.00 96.12 101 LEU A C 1
ATOM 789 O O . LEU A 1 101 ? 6.336 17.187 -10.006 1.00 96.12 101 LEU A O 1
ATOM 793 N N . ASP A 1 102 ? 5.807 16.865 -12.167 1.00 95.12 102 ASP A N 1
ATOM 794 C CA . ASP A 1 102 ? 5.408 18.248 -12.470 1.00 95.12 102 ASP A CA 1
ATOM 795 C C . ASP A 1 102 ? 4.137 18.657 -11.713 1.00 95.12 102 ASP A C 1
ATOM 797 O O . ASP A 1 102 ? 3.964 19.826 -11.365 1.00 95.12 102 ASP A O 1
ATOM 801 N N . ALA A 1 103 ? 3.266 17.693 -11.396 1.00 91.94 103 ALA A N 1
ATOM 802 C CA . ALA A 1 103 ? 2.123 17.889 -10.504 1.00 91.94 103 ALA A CA 1
ATOM 803 C C . ALA A 1 103 ? 2.519 17.951 -9.011 1.00 91.94 103 ALA A C 1
ATOM 805 O O . ALA A 1 103 ? 1.648 18.057 -8.147 1.00 91.94 103 ALA A O 1
ATOM 806 N N . GLY A 1 104 ? 3.817 17.881 -8.691 1.00 92.50 104 GLY A N 1
ATOM 807 C CA . GLY A 1 104 ? 4.344 17.926 -7.327 1.00 92.50 104 GLY A CA 1
ATOM 808 C C . GLY A 1 104 ? 4.225 16.606 -6.560 1.00 92.50 104 GLY A C 1
ATOM 809 O O . GLY A 1 104 ? 4.481 16.579 -5.356 1.00 92.50 104 GLY A O 1
ATOM 810 N N . LEU A 1 105 ? 3.849 15.509 -7.225 1.00 93.00 105 LEU A N 1
ATOM 811 C CA . LEU A 1 105 ? 3.719 14.197 -6.598 1.00 93.00 105 LEU A CA 1
ATOM 812 C C . LEU A 1 105 ? 5.055 13.451 -6.632 1.00 93.00 105 LEU A C 1
ATOM 814 O O . LEU A 1 105 ? 5.751 13.432 -7.644 1.00 93.00 105 LEU A O 1
ATOM 818 N N . GLY A 1 106 ? 5.391 12.770 -5.535 1.00 96.31 106 GLY A N 1
ATOM 819 C CA . GLY A 1 106 ? 6.441 11.755 -5.567 1.00 96.31 106 GLY A CA 1
ATOM 820 C C . GLY A 1 106 ? 6.002 10.548 -6.396 1.00 96.31 106 GLY A C 1
ATOM 821 O O . GLY A 1 106 ? 4.810 10.243 -6.492 1.00 96.31 106 GLY A O 1
ATOM 822 N N . VAL A 1 107 ? 6.968 9.823 -6.949 1.00 97.31 107 VAL A N 1
ATOM 823 C CA . VAL A 1 107 ? 6.744 8.645 -7.790 1.00 97.31 107 VAL A CA 1
ATOM 824 C C . VAL A 1 107 ? 7.453 7.430 -7.199 1.00 97.31 107 VAL A C 1
ATOM 826 O O . VAL A 1 107 ? 8.606 7.515 -6.787 1.00 97.31 107 VAL A O 1
ATOM 829 N N . LEU A 1 108 ? 6.769 6.288 -7.179 1.00 97.25 108 LEU A N 1
ATOM 830 C CA . LEU A 1 108 ? 7.342 4.982 -6.880 1.00 97.25 108 LEU A CA 1
ATOM 831 C C . LEU A 1 108 ? 7.533 4.191 -8.175 1.00 97.25 108 LEU A C 1
ATOM 833 O O . LEU A 1 108 ? 6.585 4.035 -8.949 1.00 97.25 108 LEU A O 1
ATOM 837 N N . VAL A 1 109 ? 8.738 3.659 -8.373 1.00 97.12 109 VAL A N 1
ATOM 838 C CA . VAL A 1 109 ? 9.084 2.734 -9.458 1.00 97.12 109 VAL A CA 1
ATOM 839 C C . VAL A 1 109 ? 9.316 1.351 -8.857 1.00 97.12 109 VAL A C 1
ATOM 841 O O . VAL A 1 109 ? 10.133 1.193 -7.948 1.00 97.12 109 VAL A O 1
ATOM 844 N N . GLN A 1 110 ? 8.575 0.356 -9.341 1.00 96.00 110 GLN A N 1
ATOM 845 C CA . GLN A 1 110 ? 8.557 -1.004 -8.793 1.00 96.00 110 GLN A CA 1
ATOM 846 C C . GLN A 1 110 ? 8.645 -2.045 -9.917 1.00 96.00 110 GLN A C 1
ATOM 848 O O . GLN A 1 110 ? 7.990 -1.863 -10.942 1.00 96.00 110 GLN A O 1
ATOM 853 N N . PRO A 1 111 ? 9.386 -3.159 -9.776 1.00 95.44 111 PRO A N 1
ATOM 854 C CA . PRO A 1 111 ? 9.333 -4.236 -10.754 1.00 95.44 111 PRO A CA 1
ATOM 855 C C . PRO A 1 111 ? 7.941 -4.873 -10.752 1.00 95.44 111 PRO A C 1
ATOM 857 O O . PRO A 1 111 ? 7.343 -5.106 -9.695 1.00 95.44 111 PRO A O 1
ATOM 860 N N . TYR A 1 112 ? 7.426 -5.184 -11.939 1.00 94.62 112 TYR A N 1
ATOM 861 C CA . TYR A 1 112 ? 6.130 -5.832 -12.076 1.00 94.62 112 TYR A CA 1
ATOM 862 C C . TYR A 1 112 ? 6.206 -7.283 -11.584 1.00 94.62 112 TYR A C 1
ATOM 864 O O . TYR A 1 112 ? 6.951 -8.106 -12.123 1.00 94.62 112 TYR A O 1
ATOM 872 N N . GLN A 1 113 ? 5.407 -7.613 -10.569 1.00 94.25 113 GLN A N 1
ATOM 873 C CA . GLN A 1 113 ? 5.364 -8.954 -9.988 1.00 94.25 113 GLN A CA 1
ATOM 874 C C . GLN A 1 113 ? 4.534 -9.891 -10.874 1.00 94.25 113 GLN A C 1
ATOM 876 O O . GLN A 1 113 ? 3.327 -10.049 -10.685 1.00 94.25 113 GLN A O 1
ATOM 881 N N . ARG A 1 114 ? 5.183 -10.548 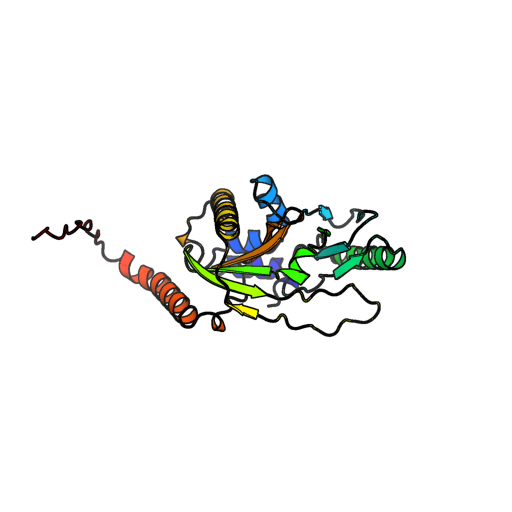-11.846 1.00 91.00 114 ARG A N 1
ATOM 882 C CA . ARG A 1 114 ? 4.516 -11.492 -12.770 1.00 91.00 114 ARG A CA 1
ATOM 883 C C . ARG A 1 114 ? 3.766 -12.624 -12.063 1.00 91.00 114 ARG A C 1
ATOM 885 O O . ARG A 1 114 ? 2.791 -13.131 -12.608 1.00 91.00 114 ARG A O 1
ATOM 892 N N . GLY A 1 115 ? 4.165 -12.982 -10.840 1.00 89.81 115 GLY A N 1
ATOM 893 C CA . GLY A 1 115 ? 3.460 -13.966 -10.017 1.00 89.81 115 GLY A CA 1
ATOM 894 C C . GLY A 1 115 ? 1.971 -13.650 -9.819 1.00 89.81 115 GLY A C 1
ATOM 895 O O . GLY A 1 115 ? 1.171 -14.580 -9.717 1.00 89.81 115 GLY A O 1
ATOM 896 N N . ILE A 1 116 ? 1.570 -12.372 -9.853 1.00 90.00 116 ILE A N 1
ATOM 897 C CA . ILE A 1 116 ? 0.163 -11.952 -9.726 1.00 90.00 116 ILE A CA 1
ATOM 898 C C . ILE A 1 116 ? -0.700 -12.517 -10.867 1.00 90.00 116 ILE A C 1
ATOM 900 O O . ILE A 1 116 ? -1.866 -12.840 -10.646 1.00 90.00 116 ILE A O 1
ATOM 904 N N . GLU A 1 117 ? -0.158 -12.693 -12.074 1.00 89.31 117 GLU A N 1
ATOM 905 C CA . GLU A 1 117 ? -0.925 -13.216 -13.216 1.00 89.31 117 GLU A CA 1
ATOM 906 C C . GLU A 1 117 ? -1.391 -14.665 -12.975 1.00 89.31 117 GLU A C 1
ATOM 908 O O . GLU A 1 117 ? -2.499 -15.039 -13.361 1.00 89.31 117 GLU A O 1
ATOM 913 N N . MET A 1 118 ? -0.582 -15.465 -12.273 1.00 87.50 118 MET A N 1
ATOM 914 C CA . MET A 1 118 ? -0.877 -16.870 -11.971 1.00 87.50 118 MET A CA 1
ATOM 915 C C . MET A 1 118 ? -1.556 -17.042 -10.605 1.00 87.50 118 MET A C 1
ATOM 917 O O . MET A 1 118 ? 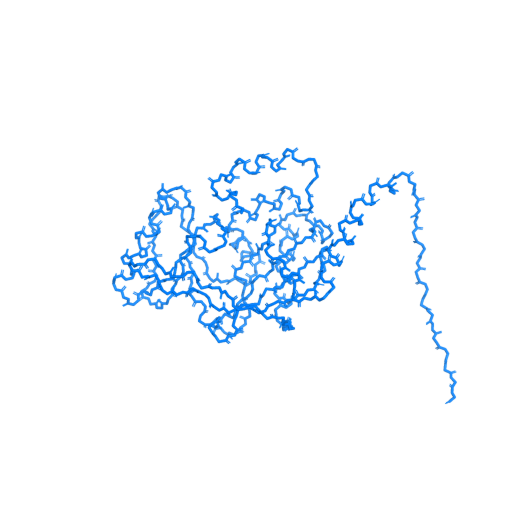-2.575 -17.728 -10.464 1.00 87.50 118 MET A O 1
ATOM 921 N N . TYR A 1 119 ? -1.003 -16.408 -9.575 1.00 89.44 119 TYR A N 1
ATOM 922 C CA . TYR A 1 119 ? -1.397 -16.635 -8.186 1.00 89.44 119 TYR A CA 1
ATOM 923 C C . TYR A 1 119 ? -2.363 -15.580 -7.650 1.00 89.44 119 TYR A C 1
ATOM 925 O O . TYR A 1 119 ? -3.056 -15.858 -6.669 1.00 89.44 119 TYR A O 1
ATOM 933 N N . GLY A 1 120 ? -2.519 -14.456 -8.349 1.00 91.69 120 GLY A N 1
ATOM 934 C CA . GLY A 1 120 ? -3.282 -13.301 -7.889 1.00 91.69 120 GLY A CA 1
ATOM 935 C C . GLY A 1 120 ? -2.572 -12.525 -6.784 1.00 91.69 120 GLY A C 1
ATOM 936 O O . GLY A 1 120 ? -1.493 -12.888 -6.322 1.00 91.69 120 GLY A O 1
ATOM 937 N N . GLU A 1 121 ? -3.225 -11.453 -6.367 1.00 94.50 121 GLU A N 1
ATOM 938 C CA . GLU A 1 121 ? -2.926 -10.708 -5.147 1.00 94.50 121 GLU A CA 1
ATOM 939 C C . GLU A 1 121 ? -3.756 -11.289 -3.996 1.00 94.50 121 GLU A C 1
ATOM 941 O O . GLU A 1 121 ? -4.922 -11.645 -4.197 1.00 94.50 121 GLU A O 1
ATOM 946 N N . THR A 1 122 ? -3.168 -11.384 -2.806 1.00 97.44 122 THR A N 1
ATOM 947 C CA . THR A 1 122 ? -3.869 -11.739 -1.569 1.00 97.44 122 THR A CA 1
ATOM 948 C C . THR A 1 122 ? -4.064 -10.484 -0.731 1.00 97.44 122 THR A C 1
ATOM 950 O O . THR A 1 122 ? -3.090 -9.914 -0.252 1.00 97.44 122 THR A O 1
ATOM 953 N N . SER A 1 123 ? -5.311 -10.091 -0.493 1.00 97.94 123 SER A N 1
ATOM 954 C CA . SER A 1 123 ? -5.643 -9.028 0.458 1.00 97.94 123 SER A CA 1
ATOM 955 C C . SER A 1 123 ? -6.089 -9.653 1.774 1.00 97.94 123 SER A C 1
ATOM 957 O O . SER A 1 123 ? -7.085 -10.382 1.805 1.00 97.94 123 SER A O 1
ATOM 959 N N . LEU A 1 124 ? -5.373 -9.370 2.859 1.00 98.75 124 LEU A N 1
ATOM 960 C CA . LEU A 1 124 ? -5.714 -9.793 4.217 1.00 98.75 124 LEU A CA 1
ATOM 961 C C . LEU A 1 124 ? -6.429 -8.655 4.942 1.00 98.75 124 LEU A C 1
ATOM 963 O O . LEU A 1 124 ? -5.894 -7.551 5.045 1.00 98.75 124 LEU A O 1
ATOM 967 N N . ILE A 1 125 ? -7.626 -8.920 5.459 1.00 98.75 125 ILE A N 1
ATOM 968 C CA . ILE A 1 125 ? -8.450 -7.926 6.140 1.00 98.75 125 ILE A CA 1
ATOM 969 C C . ILE A 1 125 ? -8.362 -8.170 7.640 1.00 98.75 125 ILE A C 1
ATOM 971 O O . ILE A 1 125 ? -8.691 -9.253 8.131 1.00 98.75 125 ILE A O 1
ATOM 975 N N . TYR A 1 126 ? -7.967 -7.131 8.368 1.00 98.56 126 TYR A N 1
ATOM 976 C CA . TYR A 1 126 ? -7.894 -7.121 9.821 1.00 98.56 126 TYR A CA 1
ATOM 977 C C . TYR A 1 126 ? -8.906 -6.130 10.375 1.00 98.56 126 TYR A C 1
ATOM 979 O O . TYR A 1 126 ? -8.978 -4.991 9.915 1.00 98.56 126 TYR A O 1
ATOM 987 N N . LEU A 1 127 ? -9.669 -6.558 11.377 1.00 98.06 127 LEU A N 1
ATOM 988 C CA . LEU A 1 127 ? -10.638 -5.739 12.097 1.00 98.06 127 LEU A CA 1
ATOM 989 C C . LEU A 1 127 ? -10.251 -5.732 13.579 1.00 98.06 127 LEU A C 1
ATOM 991 O O . LEU A 1 127 ? -10.092 -6.785 14.192 1.00 98.06 127 LEU A O 1
ATOM 995 N N . GLY A 1 128 ? -10.055 -4.549 14.158 1.00 95.88 128 GLY A N 1
ATOM 996 C CA . GLY A 1 128 ? -9.710 -4.404 15.578 1.00 95.88 128 GLY A CA 1
ATOM 997 C C . GLY A 1 128 ? -8.368 -5.026 15.960 1.00 95.88 128 GLY A C 1
ATOM 998 O O . GLY A 1 128 ? -8.225 -5.523 17.073 1.00 95.88 128 GLY A O 1
ATOM 999 N N . GLY A 1 129 ? -7.418 -5.069 15.023 1.00 93.88 129 GLY A N 1
ATOM 1000 C CA . GLY A 1 129 ? -6.122 -5.727 15.203 1.00 93.88 129 GLY A CA 1
ATOM 1001 C C . GLY A 1 129 ? -6.156 -7.256 15.084 1.00 93.88 129 GLY A C 1
ATOM 1002 O O . GLY A 1 129 ? -5.119 -7.887 15.250 1.00 93.88 129 GLY A O 1
ATOM 1003 N N . SER A 1 130 ? -7.312 -7.859 14.784 1.00 96.06 130 SER A N 1
ATOM 1004 C CA . SER A 1 130 ? -7.457 -9.307 14.584 1.00 96.06 130 SER A CA 1
ATOM 1005 C C . SER A 1 130 ? -7.746 -9.634 13.123 1.00 96.06 130 SER A C 1
ATOM 1007 O O . SER A 1 130 ? -8.474 -8.899 12.453 1.00 96.06 130 SER A O 1
ATOM 1009 N N . PHE A 1 131 ? -7.200 -10.744 12.623 1.00 98.12 131 PHE A N 1
ATOM 1010 C CA . PHE A 1 131 ? -7.537 -11.236 11.288 1.00 98.12 131 PHE A CA 1
ATOM 1011 C C . PHE A 1 131 ? -9.044 -11.503 11.186 1.00 98.12 131 PHE A C 1
ATOM 1013 O O . PHE A 1 131 ? -9.643 -12.087 12.090 1.00 98.12 131 PHE A O 1
ATOM 1020 N N . SER A 1 132 ? -9.650 -11.067 10.083 1.00 98.12 132 SER A N 1
ATOM 1021 C CA . SER A 1 132 ? -11.077 -11.236 9.824 1.00 98.12 132 SER A CA 1
ATOM 1022 C C . SER A 1 132 ? -11.323 -12.206 8.679 1.00 98.12 132 SER A C 1
ATOM 1024 O O . SER A 1 132 ? -12.021 -13.192 8.875 1.00 98.12 132 SER A O 1
ATOM 1026 N N . HIS A 1 133 ? -10.800 -11.912 7.492 1.00 98.44 133 HIS A N 1
ATOM 1027 C CA . HIS A 1 133 ? -10.971 -12.725 6.289 1.00 98.44 133 HIS A CA 1
ATOM 1028 C C . HIS A 1 133 ? -9.949 -12.289 5.234 1.00 98.44 133 HIS A C 1
ATOM 1030 O O . HIS A 1 133 ? -9.235 -11.298 5.412 1.00 98.44 133 HIS A O 1
ATOM 1036 N N . ALA A 1 134 ? -9.866 -13.029 4.132 1.00 98.31 134 ALA A N 1
ATOM 1037 C CA . ALA A 1 134 ? -8.974 -12.703 3.033 1.00 98.31 134 ALA A CA 1
ATOM 1038 C C . ALA A 1 134 ? -9.619 -12.957 1.678 1.00 98.31 134 ALA A C 1
ATOM 1040 O O . ALA A 1 134 ? -10.497 -13.811 1.522 1.00 98.31 134 ALA A O 1
ATOM 1041 N N . VAL A 1 135 ? -9.137 -12.218 0.685 1.00 97.44 135 VAL A N 1
ATOM 1042 C CA . VAL A 1 135 ? -9.567 -12.374 -0.699 1.00 97.44 135 VAL A CA 1
ATOM 1043 C C . VAL A 1 135 ? -8.374 -12.543 -1.622 1.00 97.44 135 VAL A C 1
ATOM 1045 O O . VAL A 1 135 ? -7.301 -11.988 -1.394 1.00 97.44 135 VAL A O 1
ATOM 1048 N N . LYS A 1 136 ? -8.583 -13.297 -2.697 1.00 95.69 136 LYS A N 1
ATOM 1049 C CA . LYS A 1 136 ? -7.719 -13.310 -3.870 1.00 95.69 136 LYS A CA 1
ATOM 1050 C C . LYS A 1 136 ? -8.297 -12.385 -4.931 1.00 95.69 136 LYS A C 1
ATOM 1052 O O . LYS A 1 136 ? -9.470 -12.512 -5.289 1.00 95.69 136 LYS A O 1
ATOM 1057 N N . ARG A 1 137 ? -7.451 -11.520 -5.482 1.00 92.31 137 ARG A N 1
ATOM 1058 C CA . ARG A 1 137 ? -7.774 -10.601 -6.575 1.00 92.31 137 ARG A CA 1
ATOM 1059 C C . ARG A 1 137 ? -6.983 -10.975 -7.824 1.00 92.31 137 ARG A C 1
ATOM 1061 O O . ARG A 1 137 ? -5.786 -11.254 -7.756 1.00 92.31 137 ARG A O 1
ATOM 1068 N N . SER A 1 138 ? -7.648 -11.019 -8.976 1.00 86.44 138 SER A N 1
ATOM 1069 C CA . SER A 1 138 ? -6.964 -11.226 -10.258 1.00 86.44 138 SER A CA 1
ATOM 1070 C C . SER A 1 138 ? -6.188 -9.975 -10.676 1.00 86.44 138 SER A C 1
ATOM 1072 O O . SER A 1 138 ? -6.649 -8.859 -10.420 1.00 86.44 138 SER A O 1
ATOM 1074 N N . ALA A 1 139 ? -5.070 -10.162 -11.386 1.00 80.12 139 ALA A N 1
ATOM 1075 C CA . ALA A 1 139 ? -4.345 -9.070 -12.031 1.00 80.12 139 ALA A CA 1
ATOM 1076 C C . ALA A 1 139 ? -5.281 -8.253 -12.940 1.00 80.12 139 ALA A C 1
ATOM 1078 O O . ALA A 1 139 ? -6.094 -8.820 -13.673 1.00 80.12 139 ALA A O 1
ATOM 1079 N N . VAL A 1 140 ? -5.152 -6.927 -12.892 1.00 76.00 140 VAL A N 1
ATOM 1080 C CA . VAL A 1 140 ? -5.940 -5.992 -13.719 1.00 76.00 140 VAL A CA 1
ATOM 1081 C C . VAL A 1 140 ? -5.083 -5.012 -14.513 1.00 76.00 140 VAL A C 1
ATOM 1083 O O . VAL A 1 140 ? -5.611 -4.301 -15.360 1.00 76.00 140 VAL A O 1
ATOM 1086 N N . LEU A 1 141 ? -3.774 -4.968 -14.247 1.00 74.06 141 LEU A N 1
ATOM 1087 C CA . LEU A 1 141 ? -2.882 -3.979 -14.836 1.00 74.06 141 LEU A CA 1
ATOM 1088 C C . LEU A 1 141 ? -2.257 -4.505 -16.133 1.00 74.06 141 LEU A C 1
ATOM 1090 O O . LEU A 1 141 ? -1.285 -5.271 -16.114 1.00 74.06 141 LEU A O 1
ATOM 1094 N N . ASP A 1 142 ? -2.826 -4.067 -17.253 1.00 68.69 142 ASP A N 1
ATOM 1095 C CA . ASP A 1 142 ? -2.213 -4.209 -18.571 1.00 68.69 142 ASP A CA 1
ATOM 1096 C C . ASP A 1 142 ? -1.064 -3.207 -18.749 1.00 68.69 142 ASP A C 1
ATOM 1098 O O . ASP A 1 142 ? -0.924 -2.236 -18.002 1.00 68.69 142 ASP A O 1
ATOM 1102 N N . ARG A 1 143 ? -0.230 -3.445 -19.765 1.00 71.88 143 ARG A N 1
ATOM 1103 C CA . ARG A 1 143 ? 0.780 -2.470 -20.192 1.00 71.88 143 ARG A CA 1
ATOM 1104 C C . ARG A 1 143 ? 0.099 -1.189 -20.665 1.00 71.88 143 ARG A C 1
ATOM 1106 O O . ARG A 1 143 ? -0.938 -1.253 -21.323 1.00 71.88 143 ARG A O 1
ATOM 1113 N N . ALA A 1 144 ? 0.716 -0.047 -20.381 1.00 69.12 144 ALA A N 1
ATOM 1114 C CA . ALA A 1 144 ? 0.258 1.236 -20.888 1.00 69.12 144 ALA A CA 1
ATOM 1115 C C . ALA A 1 144 ? 0.259 1.218 -22.427 1.00 69.12 144 ALA A C 1
ATOM 1117 O O . ALA A 1 144 ? 1.287 0.970 -23.068 1.00 69.12 144 ALA A O 1
ATOM 1118 N N . LEU A 1 145 ? -0.913 1.461 -23.009 1.00 63.44 145 LEU A N 1
ATOM 1119 C CA . LEU A 1 145 ? -1.105 1.670 -24.440 1.00 63.44 145 LEU A CA 1
ATOM 1120 C C . LEU A 1 145 ? -1.197 3.178 -24.717 1.00 63.44 145 LEU A C 1
ATOM 1122 O O . LEU A 1 145 ? -1.399 3.973 -23.803 1.00 63.44 145 LEU A O 1
ATOM 1126 N N . ALA A 1 146 ? -1.038 3.576 -25.981 1.00 50.34 146 ALA A N 1
ATOM 1127 C CA . ALA A 1 146 ? -1.270 4.963 -26.395 1.00 50.34 146 ALA A CA 1
ATOM 1128 C C . ALA A 1 146 ? -2.749 5.384 -26.237 1.00 50.34 146 ALA A C 1
ATOM 1130 O O . ALA A 1 146 ? -3.026 6.570 -26.087 1.00 50.34 146 ALA A O 1
ATOM 1131 N N . ASP A 1 147 ? -3.666 4.411 -26.218 1.00 49.56 147 ASP A N 1
ATOM 1132 C CA . ASP A 1 147 ? -5.089 4.587 -25.935 1.00 49.56 147 ASP A CA 1
ATOM 1133 C C . ASP A 1 147 ? -5.415 4.150 -24.498 1.00 49.56 147 ASP A C 1
ATOM 1135 O O . ASP A 1 147 ? -4.825 3.200 -23.977 1.00 49.56 147 ASP A O 1
ATOM 1139 N N . VAL A 1 148 ? -6.361 4.844 -23.854 1.00 47.75 148 VAL A N 1
ATOM 1140 C CA . VAL A 1 148 ? -6.782 4.573 -22.468 1.00 47.75 148 VAL A CA 1
ATOM 1141 C C . VAL A 1 148 ? -7.341 3.144 -22.376 1.00 47.75 148 VAL A C 1
ATOM 1143 O O . VAL A 1 148 ? -8.344 2.859 -23.033 1.00 47.75 148 VAL A O 1
ATOM 1146 N N . PRO A 1 149 ? -6.738 2.238 -21.582 1.00 51.56 149 PRO A N 1
ATOM 1147 C CA . PRO A 1 149 ? -7.257 0.884 -21.426 1.00 51.56 149 PRO A CA 1
ATOM 1148 C C . PRO A 1 149 ? -8.679 0.896 -20.855 1.00 51.56 149 PRO A C 1
ATOM 1150 O O . PRO A 1 149 ? -8.993 1.699 -19.974 1.00 51.56 149 PRO A O 1
ATOM 1153 N N . GLU A 1 150 ? -9.530 -0.028 -21.307 1.00 49.28 150 GLU A N 1
ATOM 1154 C CA . GLU A 1 150 ? -10.817 -0.265 -20.653 1.00 49.28 150 GLU A CA 1
ATOM 1155 C C . GLU A 1 150 ? -10.590 -0.680 -19.187 1.00 49.28 150 GLU A C 1
ATOM 1157 O O . GLU A 1 150 ? -9.715 -1.510 -18.910 1.00 49.28 150 GLU A O 1
ATOM 1162 N N . PRO A 1 151 ? -11.366 -0.145 -18.227 1.00 54.03 151 PRO A N 1
ATOM 1163 C CA . PRO A 1 151 ? -11.222 -0.514 -16.828 1.00 54.03 151 PRO A CA 1
ATOM 1164 C C . PRO A 1 151 ? -11.549 -2.000 -16.636 1.00 54.03 151 PRO A C 1
ATOM 1166 O O . PRO A 1 151 ? -12.707 -2.418 -16.685 1.00 54.03 151 PRO A O 1
ATOM 1169 N N . LYS A 1 152 ? -10.522 -2.817 -16.380 1.00 63.41 152 LYS A N 1
ATOM 1170 C CA . LYS A 1 152 ? -10.696 -4.225 -16.014 1.00 63.41 152 LYS A CA 1
ATOM 1171 C C . LYS A 1 152 ? -11.091 -4.332 -14.547 1.00 63.41 152 LYS A C 1
ATOM 1173 O O . LYS A 1 152 ? -10.328 -3.984 -13.648 1.00 63.41 152 LYS A O 1
ATOM 1178 N N . THR A 1 153 ? -12.275 -4.875 -14.289 1.00 67.94 153 THR A N 1
ATOM 1179 C CA . THR A 1 153 ? -12.687 -5.236 -12.931 1.00 67.94 153 THR A CA 1
ATOM 1180 C C . THR A 1 153 ? -11.946 -6.491 -12.488 1.00 67.94 153 THR A C 1
ATOM 1182 O O . THR A 1 153 ? -12.025 -7.529 -13.151 1.00 67.94 153 THR A O 1
ATOM 1185 N N . SER A 1 154 ? -11.255 -6.416 -11.352 1.00 78.19 154 SER A N 1
ATOM 1186 C CA . SER A 1 154 ? -10.624 -7.591 -10.750 1.00 78.19 154 SER A CA 1
ATOM 1187 C C . SER A 1 154 ? -11.699 -8.599 -10.356 1.00 78.19 154 SER A C 1
ATOM 1189 O O . SER A 1 154 ? -12.708 -8.230 -9.753 1.00 78.19 154 SER A O 1
ATOM 1191 N N . ARG A 1 155 ? -11.488 -9.875 -10.682 1.00 86.44 155 ARG A N 1
ATOM 1192 C CA . ARG A 1 155 ? -12.293 -10.955 -10.114 1.00 86.44 155 ARG A CA 1
ATOM 1193 C C . ARG A 1 155 ? -11.816 -11.199 -8.690 1.00 86.44 155 ARG A C 1
ATOM 1195 O O . ARG A 1 155 ? -10.616 -11.350 -8.460 1.00 86.44 155 ARG A O 1
ATOM 1202 N N . ILE A 1 156 ? -12.766 -11.240 -7.766 1.00 92.25 156 ILE A N 1
ATOM 1203 C CA . ILE A 1 156 ? -12.516 -11.355 -6.333 1.00 92.25 156 ILE A CA 1
ATOM 1204 C C . ILE A 1 156 ? -13.070 -12.692 -5.864 1.00 92.25 156 ILE A C 1
ATOM 1206 O O . ILE A 1 156 ? -14.203 -13.046 -6.189 1.00 92.25 156 ILE A O 1
ATOM 1210 N N . TYR A 1 157 ? -12.260 -13.426 -5.113 1.00 92.69 157 TYR A N 1
ATOM 1211 C CA . TYR A 1 157 ? -12.612 -14.726 -4.562 1.00 92.69 157 TYR A CA 1
ATOM 1212 C C . TYR A 1 157 ? -12.243 -14.763 -3.087 1.00 92.69 157 TYR A C 1
ATOM 1214 O O . TYR A 1 157 ? -11.173 -14.283 -2.719 1.00 92.69 157 TYR A O 1
ATOM 1222 N N . SER A 1 158 ? -13.080 -15.378 -2.254 1.00 94.75 158 SER A N 1
ATOM 1223 C CA . SER A 1 158 ? -12.669 -15.736 -0.895 1.00 94.75 158 SER A CA 1
ATOM 1224 C C . SER A 1 158 ? -11.481 -16.704 -0.944 1.00 94.75 158 SER A C 1
ATOM 1226 O O . SER A 1 158 ? -11.372 -17.528 -1.862 1.00 94.75 158 SER A O 1
ATOM 1228 N N . ARG A 1 159 ? -10.557 -16.581 0.010 1.00 93.44 159 ARG A N 1
ATOM 1229 C CA . ARG A 1 159 ? -9.341 -17.399 0.071 1.00 93.44 159 ARG A CA 1
ATOM 1230 C C . ARG A 1 159 ? -8.896 -17.612 1.516 1.00 93.44 159 ARG A C 1
ATOM 1232 O O . ARG A 1 159 ? -8.970 -16.704 2.332 1.00 93.44 159 ARG A O 1
ATOM 1239 N N . ASN A 1 160 ? -8.318 -18.783 1.782 1.00 95.12 160 ASN A N 1
ATOM 1240 C CA . ASN A 1 160 ? -7.527 -19.029 2.987 1.00 95.12 160 ASN A CA 1
ATOM 1241 C C . ASN A 1 160 ? -6.071 -18.573 2.765 1.00 95.12 160 ASN A C 1
ATOM 1243 O O . ASN A 1 160 ? -5.453 -19.026 1.791 1.00 95.12 160 ASN A O 1
ATOM 1247 N N . PRO A 1 161 ? -5.518 -17.691 3.615 1.00 95.81 161 PRO A N 1
ATOM 1248 C CA . PRO A 1 161 ? -4.119 -17.286 3.516 1.00 95.81 161 PRO A CA 1
ATOM 1249 C C . PRO A 1 161 ? -3.150 -18.425 3.835 1.00 95.81 161 PRO A C 1
ATOM 1251 O O . PRO A 1 161 ? -3.471 -19.352 4.580 1.00 95.81 161 PRO A O 1
ATOM 1254 N N . LEU A 1 162 ? -1.946 -18.326 3.285 1.00 96.50 162 LEU A N 1
ATOM 1255 C CA . LEU A 1 162 ? -0.810 -19.179 3.614 1.00 96.50 162 LEU A CA 1
ATOM 1256 C C . LEU A 1 162 ? -0.135 -18.695 4.904 1.00 96.50 162 LEU A C 1
ATOM 1258 O O . LEU A 1 162 ? -0.173 -17.513 5.237 1.00 96.50 162 LEU A O 1
ATOM 1262 N N . GLU A 1 163 ? 0.571 -19.590 5.593 1.00 98.12 163 GLU A N 1
ATOM 1263 C CA . GLU A 1 163 ? 1.332 -19.249 6.805 1.00 98.12 163 GLU A CA 1
ATOM 1264 C C . GLU A 1 163 ? 2.360 -18.133 6.557 1.00 98.12 163 GLU A C 1
ATOM 1266 O O . GLU A 1 163 ? 2.483 -17.209 7.356 1.00 98.12 163 GLU A O 1
ATOM 1271 N N . ALA A 1 164 ? 3.035 -18.155 5.404 1.00 98.19 164 ALA A N 1
ATOM 1272 C CA . ALA A 1 164 ? 3.972 -17.102 5.016 1.00 98.19 164 ALA A CA 1
ATOM 1273 C C . ALA A 1 164 ? 3.288 -15.734 4.818 1.00 98.19 164 ALA A C 1
ATOM 1275 O O . ALA A 1 164 ? 3.889 -14.701 5.103 1.00 98.19 164 ALA A O 1
ATOM 1276 N N . GLU A 1 165 ? 2.032 -15.712 4.352 1.00 98.44 165 GLU A N 1
ATOM 1277 C CA . GLU A 1 165 ? 1.254 -14.477 4.180 1.00 98.44 165 GLU A CA 1
ATOM 1278 C C . GLU A 1 165 ? 0.871 -13.891 5.551 1.00 98.44 165 GLU A C 1
ATOM 1280 O O . GLU A 1 165 ? 1.010 -12.686 5.762 1.00 98.44 165 GLU A O 1
ATOM 1285 N N . PHE A 1 166 ? 0.484 -14.739 6.513 1.00 98.56 166 PHE A N 1
ATOM 1286 C CA . PHE A 1 166 ? 0.266 -14.317 7.902 1.00 98.56 166 PHE A CA 1
ATOM 1287 C C . PHE A 1 166 ? 1.548 -13.808 8.564 1.00 98.56 166 PHE A C 1
ATOM 1289 O O . PHE A 1 166 ? 1.544 -12.725 9.142 1.00 98.56 166 PHE A O 1
ATOM 1296 N N . SER A 1 167 ? 2.655 -14.542 8.427 1.00 98.62 167 SER A N 1
ATOM 1297 C CA . SER A 1 167 ? 3.939 -14.148 9.014 1.00 98.62 167 SER A CA 1
ATOM 1298 C C . SER A 1 167 ? 4.420 -12.791 8.496 1.00 98.62 167 SER A C 1
ATOM 1300 O O . SER A 1 167 ? 4.952 -11.986 9.263 1.00 98.62 167 SER A O 1
ATOM 1302 N N . LEU A 1 168 ? 4.206 -12.502 7.210 1.00 98.81 168 LEU A N 1
ATOM 1303 C CA . LEU A 1 168 ? 4.507 -11.186 6.658 1.00 98.81 168 LEU A CA 1
ATOM 1304 C C . LEU A 1 168 ? 3.574 -10.106 7.219 1.00 98.81 168 LEU A C 1
ATOM 1306 O O . LEU A 1 168 ? 4.045 -9.031 7.581 1.00 98.81 168 LEU A O 1
ATOM 1310 N N . ALA A 1 169 ? 2.272 -10.371 7.337 1.00 98.75 169 ALA A N 1
ATOM 1311 C CA . ALA A 1 169 ? 1.347 -9.416 7.944 1.00 98.75 169 ALA A CA 1
ATOM 1312 C C . ALA A 1 169 ? 1.718 -9.094 9.403 1.00 98.75 169 ALA A C 1
ATOM 1314 O O . ALA A 1 169 ? 1.680 -7.929 9.799 1.00 98.75 169 ALA A O 1
ATOM 1315 N N . ASP A 1 170 ? 2.155 -10.086 10.181 1.00 98.62 170 ASP A N 1
ATOM 1316 C CA . ASP A 1 170 ? 2.630 -9.880 11.554 1.00 98.62 170 ASP A CA 1
ATOM 1317 C C . ASP A 1 170 ? 3.876 -8.977 11.603 1.00 98.62 170 ASP A C 1
ATOM 1319 O O . ASP A 1 170 ? 3.971 -8.095 12.463 1.00 98.62 170 ASP A O 1
ATOM 1323 N N . GLN A 1 171 ? 4.808 -9.132 10.652 1.00 98.81 171 GLN A N 1
ATOM 1324 C CA . GLN A 1 171 ? 5.964 -8.234 10.506 1.00 98.81 171 GLN A CA 1
ATOM 1325 C C . GLN A 1 171 ? 5.529 -6.804 10.160 1.00 98.81 171 GLN A C 1
ATOM 1327 O O . GLN A 1 171 ? 6.012 -5.851 10.775 1.00 98.81 171 GLN A O 1
ATOM 1332 N N . VAL A 1 172 ? 4.575 -6.650 9.232 1.00 98.81 172 VAL A N 1
ATOM 1333 C CA . VAL A 1 172 ? 3.996 -5.348 8.859 1.00 98.81 172 VAL A CA 1
ATOM 1334 C C . VAL A 1 172 ? 3.386 -4.657 10.076 1.00 98.81 172 VAL A C 1
ATOM 1336 O O . VAL A 1 172 ? 3.681 -3.488 10.330 1.00 98.81 172 VAL A O 1
ATOM 1339 N N . PHE A 1 173 ? 2.564 -5.367 10.852 1.00 98.75 173 PHE A N 1
ATOM 1340 C CA . PHE A 1 173 ? 1.928 -4.804 12.040 1.00 98.75 173 PHE A CA 1
ATOM 1341 C C . PHE A 1 173 ? 2.931 -4.485 13.145 1.00 98.75 173 PHE A C 1
ATOM 1343 O O . PHE A 1 173 ? 2.827 -3.422 13.750 1.00 98.75 173 PHE A O 1
ATOM 1350 N N . THR A 1 174 ? 3.927 -5.342 13.370 1.00 98.62 174 THR A N 1
ATOM 1351 C CA . THR A 1 174 ? 5.000 -5.078 14.342 1.00 98.62 174 THR A CA 1
ATOM 1352 C C . THR A 1 174 ? 5.725 -3.776 14.000 1.00 98.62 174 THR A C 1
ATOM 1354 O O . THR A 1 174 ? 5.789 -2.869 14.832 1.00 98.62 174 THR A O 1
ATOM 1357 N N . ALA A 1 175 ? 6.171 -3.626 12.748 1.00 98.69 175 ALA A N 1
ATOM 1358 C CA . ALA A 1 175 ? 6.842 -2.415 12.284 1.00 98.69 175 ALA A CA 1
ATOM 1359 C C . ALA A 1 175 ? 5.935 -1.173 12.378 1.00 98.69 175 ALA A C 1
ATOM 1361 O O . ALA A 1 175 ? 6.370 -0.123 12.853 1.00 98.69 175 ALA A O 1
ATOM 1362 N N . LEU A 1 176 ? 4.660 -1.290 11.989 1.00 98.44 176 LEU A N 1
ATOM 1363 C CA . LEU A 1 176 ? 3.667 -0.216 12.096 1.00 98.44 176 LEU A CA 1
ATOM 1364 C C . LEU A 1 176 ? 3.465 0.248 13.546 1.00 98.44 176 LEU A C 1
ATOM 1366 O O . LEU A 1 176 ? 3.492 1.451 13.829 1.00 98.44 176 LEU A O 1
ATOM 1370 N N . TYR A 1 177 ? 3.248 -0.696 14.463 1.00 98.31 177 TYR A N 1
ATOM 1371 C CA . TYR A 1 177 ? 2.998 -0.405 15.872 1.00 98.31 177 TYR A CA 1
ATOM 1372 C C . TYR A 1 177 ? 4.215 0.234 16.531 1.00 98.31 177 TYR A C 1
ATOM 1374 O O . TYR A 1 177 ? 4.070 1.242 17.228 1.00 98.31 177 TYR A O 1
ATOM 1382 N N . ASP A 1 178 ? 5.415 -0.258 16.232 1.00 98.12 178 ASP A N 1
ATOM 1383 C CA . ASP A 1 178 ? 6.655 0.331 16.729 1.00 98.12 178 ASP A CA 1
ATOM 1384 C C . ASP A 1 178 ? 6.897 1.732 16.165 1.00 98.12 178 ASP A C 1
ATOM 1386 O O . ASP A 1 178 ? 7.303 2.641 16.906 1.00 98.12 178 ASP A O 1
ATOM 1390 N N . ARG A 1 179 ? 6.619 1.934 14.873 1.00 97.88 179 ARG A N 1
ATOM 1391 C CA . ARG A 1 179 ? 6.838 3.202 14.169 1.00 97.88 179 ARG A CA 1
ATOM 1392 C C . ARG A 1 179 ? 5.908 4.314 14.640 1.00 97.88 179 ARG A C 1
ATOM 1394 O O . ARG A 1 179 ? 6.343 5.466 14.758 1.00 97.88 179 ARG A O 1
ATOM 1401 N N . LEU A 1 180 ? 4.642 3.981 14.881 1.00 97.88 180 LEU A N 1
ATOM 1402 C CA . LEU A 1 180 ? 3.595 4.940 15.244 1.00 97.88 180 LEU A CA 1
ATOM 1403 C C . LEU A 1 180 ? 3.230 4.920 16.733 1.00 97.88 180 LEU A C 1
ATOM 1405 O O . LEU A 1 180 ? 2.397 5.722 17.154 1.00 97.88 180 LEU A O 1
ATOM 1409 N N . LYS A 1 181 ? 3.875 4.055 17.528 1.00 97.94 181 LYS A N 1
ATOM 1410 C CA . LYS A 1 181 ? 3.613 3.860 18.965 1.00 97.94 181 LYS A CA 1
ATOM 1411 C C . LYS A 1 181 ? 2.152 3.503 19.241 1.00 97.94 181 LYS A C 1
ATOM 1413 O O . LYS A 1 181 ? 1.517 4.081 20.120 1.00 97.94 181 LYS A O 1
ATOM 1418 N N . LEU A 1 182 ? 1.641 2.551 18.466 1.00 97.06 182 LEU A N 1
ATOM 1419 C CA . LEU A 1 182 ? 0.259 2.080 18.531 1.00 97.06 182 LEU A CA 1
ATOM 1420 C C . LEU A 1 182 ? 0.162 0.736 19.253 1.00 97.06 182 LEU A C 1
ATOM 1422 O O . LEU A 1 182 ? 1.140 0.005 19.399 1.00 97.06 182 LEU A O 1
ATOM 1426 N N . GLN A 1 183 ? -1.047 0.411 19.680 1.00 95.50 183 GLN A N 1
ATOM 1427 C CA . GLN A 1 183 ? -1.480 -0.923 20.073 1.00 95.50 183 GLN A CA 1
ATOM 1428 C C . GLN A 1 183 ? -2.400 -1.505 18.990 1.00 95.50 183 GLN A C 1
ATOM 1430 O O . GLN A 1 183 ? -3.053 -0.740 18.275 1.00 95.50 183 GLN A O 1
ATOM 1435 N N . PRO A 1 184 ? -2.554 -2.841 18.898 1.00 92.75 184 PRO A N 1
ATOM 1436 C CA . PRO A 1 184 ? -3.485 -3.454 17.946 1.00 92.75 184 PRO A CA 1
ATOM 1437 C C . PRO A 1 184 ? -4.912 -2.892 18.031 1.00 92.75 184 PRO A C 1
ATOM 1439 O O . PRO A 1 184 ? -5.570 -2.674 17.015 1.00 92.75 184 PRO A O 1
ATOM 1442 N N . SER A 1 185 ? -5.372 -2.570 19.244 1.00 90.88 185 SER A N 1
ATOM 1443 C CA . SER A 1 185 ? -6.692 -1.983 19.495 1.00 90.88 185 SER A CA 1
ATOM 1444 C C . SER A 1 185 ? -6.865 -0.554 18.969 1.00 90.88 185 SER A C 1
ATOM 1446 O O . SER A 1 185 ? -7.993 -0.063 18.943 1.00 90.88 185 SER A O 1
ATOM 1448 N N . ASP A 1 186 ? -5.792 0.128 18.565 1.00 94.88 186 ASP A N 1
ATOM 1449 C CA . ASP A 1 186 ? -5.879 1.488 18.025 1.00 94.88 186 ASP A CA 1
ATOM 1450 C C . ASP A 1 186 ? -6.386 1.494 16.577 1.00 94.88 186 ASP A C 1
ATOM 1452 O O . ASP A 1 186 ? -7.021 2.460 16.155 1.00 94.88 186 ASP A O 1
ATOM 1456 N N . LEU A 1 187 ? -6.200 0.402 15.826 1.00 97.19 187 LEU A N 1
ATOM 1457 C CA . LEU A 1 187 ? -6.679 0.272 14.446 1.00 97.19 187 LEU A CA 1
ATOM 1458 C C . LEU A 1 187 ? -8.042 -0.408 14.411 1.00 97.19 187 LEU A C 1
ATOM 1460 O O . LEU A 1 187 ? -8.192 -1.528 14.898 1.00 97.19 187 LEU A O 1
ATOM 1464 N N . LEU A 1 188 ? -9.063 0.257 13.870 1.00 97.75 188 LEU A N 1
ATOM 1465 C CA . LEU A 1 188 ? -10.374 -0.363 13.646 1.00 97.75 188 LEU A CA 1
ATOM 1466 C C . LEU A 1 188 ? -10.317 -1.339 12.477 1.00 97.75 188 LEU A C 1
ATOM 1468 O O . LEU A 1 188 ? -10.933 -2.399 12.538 1.00 97.75 188 LEU A O 1
ATOM 1472 N N . TYR A 1 189 ? -9.579 -0.980 11.436 1.00 98.50 189 TYR A N 1
ATOM 1473 C CA . TYR A 1 189 ? -9.424 -1.791 10.243 1.00 98.50 189 TYR A CA 1
ATOM 1474 C C . TYR A 1 189 ? -8.049 -1.583 9.616 1.00 98.50 189 TYR A C 1
ATOM 1476 O O . TYR A 1 189 ? -7.443 -0.516 9.750 1.00 98.50 189 TYR A O 1
ATOM 1484 N N . ALA A 1 190 ? -7.598 -2.601 8.896 1.00 98.50 190 ALA A N 1
ATOM 1485 C CA . ALA A 1 190 ? -6.444 -2.554 8.016 1.00 98.50 190 ALA A CA 1
ATOM 1486 C C . ALA A 1 190 ? -6.629 -3.570 6.886 1.00 98.50 190 ALA A C 1
ATOM 1488 O O . ALA A 1 190 ? -7.213 -4.638 7.102 1.00 98.50 190 ALA A O 1
ATOM 1489 N N . ARG A 1 191 ? -6.102 -3.259 5.700 1.00 98.62 191 ARG A N 1
ATOM 1490 C CA . ARG A 1 191 ? -5.937 -4.234 4.619 1.00 98.62 191 ARG A CA 1
ATOM 1491 C C . ARG A 1 191 ? -4.467 -4.341 4.239 1.00 98.62 191 ARG A C 1
ATOM 1493 O O . ARG A 1 191 ? -3.831 -3.325 3.972 1.00 98.62 191 ARG A O 1
ATOM 1500 N N . VAL A 1 192 ? -3.948 -5.562 4.239 1.00 98.75 192 VAL A N 1
ATOM 1501 C CA . VAL A 1 192 ? -2.571 -5.881 3.849 1.00 98.75 192 VAL A CA 1
ATOM 1502 C C . VAL A 1 192 ? -2.622 -6.585 2.499 1.00 98.75 192 VAL A C 1
ATOM 1504 O O . VAL A 1 192 ? -3.140 -7.699 2.419 1.00 98.75 192 VAL A O 1
ATOM 1507 N N . ASP A 1 193 ? -2.110 -5.946 1.452 1.00 98.00 193 ASP A N 1
ATOM 1508 C CA . ASP A 1 193 ? -2.099 -6.498 0.099 1.00 98.00 193 ASP A CA 1
ATOM 1509 C C . ASP A 1 193 ? -0.732 -7.102 -0.210 1.00 98.00 193 ASP A C 1
ATOM 1511 O O . ASP A 1 193 ? 0.297 -6.418 -0.211 1.00 98.00 193 ASP A O 1
ATOM 1515 N N . LEU A 1 194 ? -0.733 -8.404 -0.468 1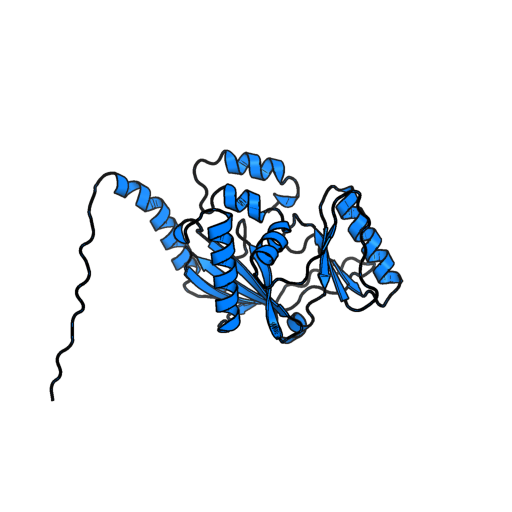.00 98.38 194 LEU A N 1
ATOM 1516 C CA . LEU A 1 194 ? 0.449 -9.226 -0.667 1.00 98.38 194 LEU A CA 1
ATOM 1517 C C . LEU A 1 194 ? 0.458 -9.819 -2.068 1.00 98.38 194 LEU A C 1
ATOM 1519 O O . LEU A 1 194 ? -0.576 -10.206 -2.620 1.00 98.38 194 LEU A O 1
ATOM 1523 N N . VAL A 1 195 ? 1.655 -9.940 -2.626 1.00 97.19 195 VAL A N 1
ATOM 1524 C CA . VAL A 1 195 ? 1.879 -10.538 -3.944 1.00 97.19 195 VAL A CA 1
ATOM 1525 C C . VAL A 1 195 ? 3.070 -11.491 -3.887 1.00 97.19 195 VAL A C 1
ATOM 1527 O O . VAL A 1 195 ? 3.954 -11.295 -3.052 1.00 97.19 195 VAL A O 1
ATOM 1530 N N . PRO A 1 196 ? 3.132 -12.522 -4.747 1.00 96.19 196 PRO A N 1
ATOM 1531 C CA . PRO A 1 196 ? 4.312 -13.374 -4.819 1.00 96.19 196 PRO A CA 1
ATOM 1532 C C . PRO A 1 196 ? 5.503 -12.578 -5.357 1.00 96.19 196 PRO A C 1
ATOM 1534 O O . PRO A 1 196 ? 5.424 -12.007 -6.449 1.00 96.19 196 PRO A O 1
ATOM 1537 N N . GLY A 1 197 ? 6.593 -12.571 -4.596 1.00 95.50 197 GLY A N 1
ATOM 1538 C CA . GLY A 1 197 ? 7.895 -12.072 -5.008 1.00 95.50 197 GLY A CA 1
ATOM 1539 C C . GLY A 1 197 ? 8.572 -12.982 -6.036 1.00 95.50 197 GLY A C 1
ATOM 1540 O O . GLY A 1 197 ? 8.058 -14.039 -6.415 1.00 95.50 197 GLY A O 1
ATOM 1541 N N . ALA A 1 198 ? 9.762 -12.582 -6.487 1.00 90.69 198 ALA A N 1
ATOM 1542 C CA . ALA A 1 198 ? 10.526 -13.316 -7.500 1.00 90.69 198 ALA A CA 1
ATOM 1543 C C . ALA A 1 198 ? 10.980 -14.718 -7.042 1.00 90.69 198 ALA A C 1
ATOM 1545 O O . ALA A 1 198 ? 11.177 -15.601 -7.873 1.00 90.69 198 ALA A O 1
ATOM 1546 N N . ASP A 1 199 ? 11.127 -14.922 -5.734 1.00 92.44 199 ASP A N 1
ATOM 1547 C CA . ASP A 1 199 ? 11.457 -16.199 -5.091 1.00 92.44 199 ASP A CA 1
ATOM 1548 C C . ASP A 1 199 ? 10.212 -17.026 -4.708 1.00 92.44 199 ASP A C 1
ATOM 1550 O O . ASP A 1 199 ? 10.334 -18.131 -4.179 1.00 92.44 199 ASP A O 1
ATOM 1554 N N . GLY A 1 200 ? 9.011 -16.509 -4.990 1.00 92.19 200 GLY A N 1
ATOM 1555 C CA . GLY A 1 200 ? 7.732 -17.122 -4.638 1.00 92.19 200 GLY A CA 1
ATOM 1556 C C . GLY A 1 200 ? 7.266 -16.858 -3.203 1.00 92.19 200 GLY A C 1
ATOM 1557 O O . GLY A 1 200 ? 6.141 -17.240 -2.872 1.00 92.19 200 GLY A O 1
ATOM 1558 N N . LEU A 1 201 ? 8.070 -16.196 -2.363 1.00 96.25 201 LEU A N 1
ATOM 1559 C CA . LEU A 1 201 ? 7.642 -15.752 -1.035 1.00 96.25 201 LEU A CA 1
ATOM 1560 C C . LEU A 1 201 ? 6.768 -14.495 -1.153 1.00 96.25 201 LEU A C 1
ATOM 1562 O O . LEU A 1 201 ? 6.927 -13.722 -2.099 1.00 96.25 201 LEU A O 1
ATOM 1566 N N . PRO A 1 202 ? 5.811 -14.269 -0.236 1.00 98.12 202 PRO A N 1
ATOM 1567 C CA . PRO A 1 202 ? 4.990 -13.072 -0.292 1.00 98.12 202 PRO A CA 1
ATOM 1568 C C . PRO A 1 202 ? 5.835 -11.828 -0.001 1.00 98.12 202 PRO A C 1
ATOM 1570 O O . PRO A 1 202 ? 6.721 -11.845 0.852 1.00 98.12 202 PRO A O 1
ATOM 1573 N N . VAL A 1 203 ? 5.515 -10.736 -0.687 1.00 98.62 203 VAL A N 1
ATOM 1574 C CA . VAL A 1 203 ? 6.024 -9.391 -0.405 1.00 98.62 203 VAL A CA 1
ATOM 1575 C C . VAL A 1 203 ? 4.858 -8.417 -0.284 1.00 98.62 203 VAL A C 1
ATOM 1577 O O . VAL A 1 203 ? 3.819 -8.587 -0.933 1.00 98.62 203 VAL A O 1
ATOM 1580 N N . LEU A 1 204 ? 5.021 -7.389 0.547 1.00 98.69 204 LEU A N 1
ATOM 1581 C CA . LEU A 1 204 ? 4.019 -6.348 0.731 1.00 98.69 204 LEU A CA 1
ATOM 1582 C C . LEU A 1 204 ? 3.952 -5.475 -0.522 1.00 98.69 204 LEU A C 1
ATOM 1584 O O . LEU A 1 204 ? 4.942 -4.849 -0.915 1.00 98.69 204 LEU A O 1
ATOM 1588 N N . MET A 1 205 ? 2.771 -5.411 -1.129 1.00 97.12 205 MET A N 1
ATOM 1589 C CA . MET A 1 205 ? 2.493 -4.508 -2.237 1.00 97.12 205 MET A CA 1
ATOM 1590 C C . MET A 1 205 ? 1.954 -3.173 -1.728 1.00 97.12 205 MET A C 1
ATOM 1592 O O . MET A 1 205 ? 2.477 -2.126 -2.119 1.00 97.12 205 MET A O 1
ATOM 1596 N N . GLU A 1 206 ? 0.929 -3.213 -0.869 1.00 96.69 206 GLU A N 1
ATOM 1597 C CA . GLU A 1 206 ? 0.283 -2.039 -0.267 1.00 96.69 206 GLU A CA 1
ATOM 1598 C C . GLU A 1 206 ? -0.274 -2.359 1.130 1.00 96.69 206 GLU A C 1
ATOM 1600 O O . GLU A 1 206 ? -0.627 -3.496 1.444 1.00 96.69 206 GLU A O 1
ATOM 1605 N N . LEU A 1 207 ? -0.349 -1.332 1.976 1.00 98.31 207 LEU A N 1
ATOM 1606 C CA . LEU A 1 207 ? -1.018 -1.360 3.275 1.00 98.31 207 LEU A CA 1
ATOM 1607 C C . LEU A 1 207 ? -2.053 -0.234 3.283 1.00 98.31 207 LEU A C 1
ATOM 1609 O O . LEU A 1 207 ? -1.681 0.936 3.205 1.00 98.31 207 LEU A O 1
ATOM 1613 N N . GLU A 1 208 ? -3.338 -0.562 3.384 1.00 97.44 208 GLU A N 1
ATOM 1614 C CA . GLU A 1 208 ? -4.419 0.428 3.367 1.00 97.44 208 GLU A CA 1
ATOM 1615 C C . GLU A 1 208 ? -5.064 0.571 4.751 1.00 97.44 208 GLU A C 1
ATOM 1617 O O . GLU A 1 208 ? -5.676 -0.360 5.284 1.00 97.44 208 GLU A O 1
ATOM 1622 N N . LEU A 1 209 ? -4.935 1.769 5.328 1.00 97.88 209 LEU A N 1
ATOM 1623 C CA . LEU A 1 209 ? -5.401 2.122 6.675 1.00 97.88 209 LEU A CA 1
ATOM 1624 C C . LEU A 1 209 ? -6.368 3.317 6.686 1.00 97.88 209 LEU A C 1
ATOM 1626 O O . LEU A 1 209 ? -6.809 3.719 7.762 1.00 97.88 209 LEU A O 1
ATOM 1630 N N . ILE A 1 210 ? -6.691 3.905 5.532 1.00 96.75 210 ILE A N 1
ATOM 1631 C CA . ILE A 1 210 ? -7.554 5.094 5.452 1.00 96.75 210 ILE A CA 1
ATOM 1632 C C . ILE A 1 210 ? -8.944 4.712 4.947 1.00 96.75 210 ILE A C 1
ATOM 1634 O O . ILE A 1 210 ? -9.894 4.729 5.730 1.00 96.75 210 ILE A O 1
ATOM 1638 N N . GLU A 1 211 ? -9.059 4.279 3.691 1.00 93.81 211 GLU A N 1
ATOM 1639 C CA . GLU A 1 211 ? -10.344 3.931 3.070 1.00 93.81 211 GLU A CA 1
ATOM 1640 C C . GLU A 1 211 ? -10.333 2.609 2.277 1.00 93.81 211 GLU A C 1
ATOM 1642 O O . GLU A 1 211 ? -10.738 2.574 1.109 1.00 93.81 211 GLU A O 1
ATOM 1647 N N . PRO A 1 212 ? -9.898 1.491 2.885 1.00 94.94 212 PRO A N 1
ATOM 1648 C CA . PRO A 1 212 ? -9.821 0.239 2.162 1.00 94.94 212 PRO A CA 1
ATOM 1649 C C . PRO A 1 212 ? -11.188 -0.272 1.719 1.00 94.94 212 PRO A C 1
ATOM 1651 O O . PRO A 1 212 ? -12.167 -0.254 2.468 1.00 94.94 212 PRO A O 1
ATOM 1654 N N . ALA A 1 213 ? -11.230 -0.861 0.524 1.00 94.44 213 ALA A N 1
ATOM 1655 C CA . ALA A 1 213 ? -12.245 -1.858 0.223 1.00 94.44 213 ALA A CA 1
ATOM 1656 C C . ALA A 1 213 ? -12.032 -3.055 1.165 1.00 94.44 213 ALA A C 1
ATOM 1658 O O . ALA A 1 213 ? -11.013 -3.737 1.080 1.00 94.44 213 ALA A O 1
ATOM 1659 N N . LEU A 1 214 ? -12.981 -3.280 2.078 1.00 96.94 214 LEU A N 1
ATOM 1660 C CA . LEU A 1 214 ? -12.922 -4.346 3.088 1.00 96.94 214 LEU A CA 1
ATOM 1661 C C . LEU A 1 214 ? -13.597 -5.647 2.642 1.00 96.94 214 LEU A C 1
ATOM 1663 O O . LEU A 1 214 ? -13.648 -6.583 3.419 1.00 96.94 214 LEU A O 1
ATOM 1667 N N . PHE A 1 215 ? -14.139 -5.696 1.422 1.00 96.06 215 PHE A N 1
ATOM 1668 C CA . PHE A 1 215 ? -14.684 -6.905 0.789 1.00 96.06 215 PHE A CA 1
ATOM 1669 C C . PHE A 1 215 ? -15.662 -7.730 1.645 1.00 96.06 215 PHE A C 1
ATOM 1671 O O . PHE A 1 215 ? -15.705 -8.950 1.520 1.00 96.06 215 PHE A O 1
ATOM 1678 N N . PHE A 1 216 ? -16.514 -7.071 2.441 1.00 96.25 216 PHE A N 1
ATOM 1679 C CA . PHE A 1 216 ? -17.460 -7.740 3.346 1.00 96.25 216 PHE A CA 1
ATOM 1680 C C . PHE A 1 216 ? -18.333 -8.816 2.685 1.00 96.25 216 PHE A C 1
ATOM 1682 O O . PHE A 1 216 ? -18.709 -9.769 3.344 1.00 96.25 216 PHE A O 1
ATOM 1689 N N . GLY A 1 217 ? -18.629 -8.706 1.386 1.00 93.88 217 GLY A N 1
ATOM 1690 C CA . GLY A 1 217 ? -19.387 -9.724 0.648 1.00 93.88 217 GLY A CA 1
ATOM 1691 C C . GLY A 1 217 ? -18.644 -11.043 0.390 1.00 93.88 217 GLY A C 1
ATOM 1692 O O . GLY A 1 217 ? -19.192 -11.900 -0.294 1.00 93.88 217 GLY A O 1
ATOM 1693 N N . MET A 1 218 ? -17.402 -11.197 0.862 1.00 93.94 218 MET A N 1
ATOM 1694 C CA . MET A 1 218 ? -16.579 -12.405 0.684 1.00 93.94 218 MET A CA 1
ATOM 1695 C C . MET A 1 218 ? -16.520 -13.292 1.939 1.00 93.94 218 MET A C 1
ATOM 1697 O O . MET A 1 218 ? -15.886 -14.349 1.908 1.00 93.94 218 MET A O 1
ATOM 1701 N N . ASP A 1 219 ? -17.173 -12.868 3.023 1.00 95.75 219 ASP A N 1
ATOM 1702 C CA . ASP A 1 219 ? -17.346 -13.608 4.273 1.00 95.75 219 ASP A CA 1
ATOM 1703 C C . ASP A 1 219 ? -18.687 -13.211 4.902 1.00 95.75 219 ASP A C 1
ATOM 1705 O O . ASP A 1 219 ? -18.916 -12.038 5.197 1.00 95.75 219 ASP A O 1
ATOM 1709 N N . ASP A 1 220 ? -19.558 -14.195 5.129 1.00 94.56 220 ASP A N 1
ATOM 1710 C CA . ASP A 1 220 ? -20.951 -13.982 5.553 1.00 94.56 220 ASP A CA 1
ATOM 1711 C C . ASP A 1 220 ? -21.092 -13.228 6.887 1.00 94.56 220 ASP A C 1
ATOM 1713 O O . ASP A 1 220 ? -22.148 -12.668 7.170 1.00 94.56 220 ASP A O 1
ATOM 1717 N N . HIS A 1 221 ? -20.037 -13.186 7.703 1.00 95.81 221 HIS A N 1
ATOM 1718 C CA . HIS A 1 221 ? -20.044 -12.588 9.036 1.00 95.81 221 HIS A CA 1
ATOM 1719 C C . HIS A 1 221 ? -19.126 -11.361 9.150 1.00 95.81 221 HIS A C 1
ATOM 1721 O O . HIS A 1 221 ? -19.022 -10.769 10.227 1.00 95.81 221 HIS A O 1
ATOM 1727 N N . ALA A 1 222 ? -18.415 -10.965 8.090 1.00 96.88 222 ALA A N 1
ATOM 1728 C CA . ALA A 1 222 ? -17.424 -9.894 8.178 1.00 96.88 222 ALA A CA 1
ATOM 1729 C C . ALA A 1 222 ? -18.052 -8.523 8.453 1.00 96.88 222 ALA A C 1
ATOM 1731 O O . ALA A 1 222 ? -17.484 -7.733 9.212 1.00 96.88 222 ALA A O 1
ATOM 1732 N N . ALA A 1 223 ? -19.225 -8.252 7.873 1.00 97.75 223 ALA A N 1
ATOM 1733 C CA . ALA A 1 223 ? -19.977 -7.029 8.140 1.00 97.75 223 ALA A CA 1
ATOM 1734 C C . ALA A 1 223 ? -20.442 -6.957 9.606 1.00 97.75 223 ALA A C 1
ATOM 1736 O O . ALA A 1 223 ? -20.283 -5.914 10.240 1.00 97.75 223 ALA A O 1
ATOM 1737 N N . ASP A 1 224 ? -20.932 -8.073 10.156 1.00 98.00 224 ASP A N 1
ATOM 1738 C CA . ASP A 1 224 ? -21.377 -8.163 11.552 1.00 98.00 224 ASP A CA 1
ATOM 1739 C C . ASP A 1 224 ? -20.204 -7.949 12.515 1.00 98.00 224 ASP A C 1
ATOM 1741 O O . ASP A 1 224 ? -20.273 -7.080 13.384 1.00 98.00 224 ASP A O 1
ATOM 1745 N N . ARG A 1 225 ? -19.068 -8.634 12.287 1.00 97.31 225 ARG A N 1
ATOM 1746 C CA . ARG A 1 225 ? -17.831 -8.431 13.070 1.00 97.31 225 ARG A CA 1
ATOM 1747 C C . ARG A 1 225 ? -17.405 -6.961 13.093 1.00 97.31 225 ARG A C 1
ATOM 1749 O O . ARG A 1 225 ? -16.970 -6.453 14.126 1.00 97.31 225 ARG A O 1
ATOM 1756 N N . PHE A 1 226 ? -17.513 -6.272 11.957 1.00 98.00 226 PHE A N 1
ATOM 1757 C CA . PHE A 1 226 ? -17.162 -4.858 11.863 1.00 98.00 226 PHE A CA 1
ATOM 1758 C C . PHE A 1 226 ? -18.148 -3.958 12.617 1.00 98.00 226 PHE A C 1
ATOM 1760 O O . PHE A 1 226 ? -17.727 -3.055 13.347 1.00 98.00 226 PHE A O 1
ATOM 1767 N N . ALA A 1 227 ? -19.450 -4.211 12.468 1.00 97.88 227 ALA A N 1
ATOM 1768 C CA . ALA A 1 227 ? -20.499 -3.468 13.155 1.00 97.88 227 ALA A CA 1
ATOM 1769 C C . ALA A 1 227 ? -20.398 -3.621 14.681 1.00 97.88 227 ALA A C 1
ATOM 1771 O O . ALA A 1 227 ? -20.462 -2.617 15.397 1.00 97.88 227 ALA A O 1
ATOM 1772 N N . ASP A 1 228 ? -20.170 -4.840 15.171 1.00 96.88 228 ASP A N 1
ATOM 1773 C CA . ASP A 1 228 ? -19.987 -5.135 16.595 1.00 96.88 228 ASP A CA 1
ATOM 1774 C C . ASP A 1 228 ? -18.773 -4.401 17.169 1.00 96.88 228 ASP A C 1
ATOM 1776 O O . ASP A 1 228 ? -18.863 -3.759 18.217 1.00 96.88 228 ASP A O 1
ATOM 1780 N N . LEU A 1 229 ? -17.652 -4.399 16.444 1.00 96.06 229 LEU A N 1
ATOM 1781 C CA . LEU A 1 229 ? -16.443 -3.694 16.862 1.00 96.06 229 LEU A CA 1
ATOM 1782 C C . LEU A 1 229 ? -16.648 -2.169 16.932 1.00 96.06 229 LEU A C 1
ATOM 1784 O O . LEU A 1 229 ? -16.156 -1.503 17.850 1.00 96.06 229 LEU A O 1
ATOM 1788 N N . ILE A 1 230 ? -17.393 -1.592 15.983 1.00 96.19 230 ILE A N 1
ATOM 1789 C CA . ILE A 1 230 ? -17.778 -0.174 16.037 1.00 96.19 230 ILE A CA 1
ATOM 1790 C C . ILE A 1 230 ? -18.643 0.083 17.274 1.00 96.19 230 ILE A C 1
ATOM 1792 O O . ILE A 1 230 ? -18.366 1.028 18.023 1.00 96.19 230 ILE A O 1
ATOM 1796 N N . GLN A 1 231 ? -19.659 -0.752 17.515 1.00 96.19 231 GLN A N 1
ATOM 1797 C CA . GLN A 1 231 ? -20.524 -0.634 18.689 1.00 96.19 231 GLN A CA 1
ATOM 1798 C C . GLN A 1 231 ? -19.724 -0.730 19.988 1.00 96.19 231 GLN A C 1
ATOM 1800 O O . GLN A 1 231 ? -19.929 0.096 20.879 1.00 96.19 231 GLN A O 1
ATOM 1805 N N . GLU A 1 232 ? -18.770 -1.653 20.091 1.00 93.00 232 GLU A N 1
ATOM 1806 C CA . GLU A 1 232 ? -17.881 -1.780 21.246 1.00 93.00 232 GLU A CA 1
ATOM 1807 C C . GLU A 1 232 ? -17.082 -0.487 21.473 1.00 93.00 232 GLU A C 1
ATOM 1809 O O . GLU A 1 232 ? -17.126 0.099 22.559 1.00 93.00 232 GLU A O 1
ATOM 1814 N N . ARG A 1 233 ? -16.426 0.049 20.435 1.00 90.75 233 ARG A N 1
ATOM 1815 C CA . ARG A 1 233 ? -15.630 1.289 20.545 1.00 90.75 233 ARG A CA 1
ATOM 1816 C C . ARG A 1 233 ? -16.455 2.535 20.859 1.00 90.75 233 ARG A C 1
ATOM 1818 O O . ARG A 1 233 ? -15.902 3.544 21.328 1.00 90.75 233 ARG A O 1
ATOM 1825 N N . LEU A 1 234 ? -17.749 2.519 20.556 1.00 91.06 234 LEU A N 1
ATOM 1826 C CA . LEU A 1 234 ? -18.691 3.555 20.972 1.00 91.06 234 LEU A CA 1
ATOM 1827 C C . LEU A 1 234 ? -19.149 3.324 22.421 1.00 91.06 234 LEU A C 1
ATOM 1829 O O . LEU A 1 234 ? -19.166 4.276 23.200 1.00 91.06 234 LEU A O 1
ATOM 1833 N N . SER A 1 235 ? -19.408 2.072 22.803 1.00 84.12 235 SER A N 1
ATOM 1834 C CA . SER A 1 235 ? -19.901 1.640 24.123 1.00 84.12 235 SER A CA 1
ATOM 1835 C C . SER A 1 235 ? -18.877 1.771 25.250 1.00 84.12 235 SER A C 1
ATOM 1837 O O . SER A 1 235 ? -19.241 2.122 26.373 1.00 84.12 235 SER A O 1
ATOM 1839 N N . VAL A 1 236 ? -17.581 1.584 24.973 1.00 62.75 236 VAL A N 1
ATOM 1840 C CA . VAL A 1 236 ? -16.492 1.784 25.955 1.00 62.75 236 VAL A CA 1
ATOM 1841 C C . VAL A 1 236 ? -16.462 3.230 26.494 1.00 62.75 236 VAL A C 1
ATOM 1843 O O . VAL A 1 236 ? -15.923 3.487 27.572 1.00 62.75 236 VAL A O 1
ATOM 1846 N N . ARG A 1 237 ? -17.135 4.184 25.827 1.00 54.66 237 ARG A N 1
ATOM 1847 C CA . ARG A 1 237 ? -17.358 5.540 26.359 1.00 54.66 237 ARG A CA 1
ATOM 1848 C C . ARG A 1 237 ? -18.404 5.624 27.481 1.00 54.66 237 ARG A C 1
ATOM 1850 O O . ARG A 1 237 ? -18.377 6.606 28.212 1.00 54.66 237 ARG A O 1
ATOM 1857 N N . GLY A 1 238 ? -19.268 4.625 27.671 1.00 39.19 238 GLY A N 1
ATOM 1858 C CA . GLY A 1 238 ? -20.202 4.572 28.805 1.00 39.19 238 GLY A CA 1
ATOM 1859 C C . GLY A 1 238 ? -19.579 4.021 30.095 1.00 39.19 238 GLY A C 1
ATOM 1860 O O . GLY A 1 238 ? -19.980 4.399 31.192 1.00 39.19 238 GLY A O 1
ATOM 1861 N N . ALA A 1 239 ? -18.564 3.158 29.983 1.00 40.72 239 ALA A N 1
ATOM 1862 C CA . ALA A 1 239 ? -18.054 2.373 31.112 1.00 40.72 239 ALA A CA 1
ATOM 1863 C C . ALA A 1 239 ? -16.899 3.025 31.896 1.00 40.72 239 ALA A C 1
ATOM 1865 O O . ALA A 1 239 ? -16.631 2.621 33.026 1.00 40.72 239 ALA A O 1
ATOM 1866 N N . ARG A 1 240 ? -16.253 4.087 31.385 1.00 41.50 240 ARG A N 1
ATOM 1867 C CA . ARG A 1 240 ? -15.284 4.867 32.191 1.00 41.50 240 ARG A CA 1
ATOM 1868 C C . ARG A 1 240 ? -15.929 5.660 33.345 1.00 41.50 240 ARG A C 1
ATOM 1870 O O . ARG A 1 240 ? -15.204 6.299 34.098 1.00 41.50 240 ARG A O 1
ATOM 1877 N N . ALA A 1 241 ? -17.252 5.573 33.524 1.00 41.53 241 ALA A N 1
ATOM 1878 C CA . ALA A 1 241 ? -17.967 6.108 34.681 1.00 41.53 241 ALA A CA 1
ATOM 1879 C C . ALA A 1 241 ? -18.203 5.099 35.825 1.00 41.53 241 ALA A C 1
ATOM 1881 O O . ALA A 1 241 ? -18.584 5.533 36.908 1.00 41.53 241 ALA A O 1
ATOM 1882 N N . VAL A 1 242 ? -17.970 3.787 35.666 1.00 41.12 242 VAL A N 1
ATOM 1883 C CA . VAL A 1 242 ? -18.107 2.841 36.793 1.00 41.12 242 VAL A CA 1
ATOM 1884 C C . VAL A 1 242 ? -17.072 1.730 36.675 1.00 41.12 242 VAL A C 1
ATOM 1886 O O . VAL A 1 242 ? -17.162 0.852 35.821 1.00 41.12 242 VAL A O 1
ATOM 1889 N N . GLY A 1 243 ? -16.075 1.769 37.558 1.00 41.78 243 GLY A N 1
ATOM 1890 C CA . GLY A 1 243 ? -15.057 0.734 37.655 1.00 41.78 243 GLY A CA 1
ATOM 1891 C C . GLY A 1 243 ? -15.662 -0.639 37.944 1.00 41.78 243 GLY A C 1
ATOM 1892 O O . GLY A 1 243 ? -16.422 -0.813 38.896 1.00 41.78 243 GLY A O 1
ATOM 1893 N N . ARG A 1 244 ? -15.259 -1.637 37.160 1.00 36.19 244 ARG A N 1
ATOM 1894 C CA . ARG A 1 244 ? -15.261 -3.032 37.597 1.00 36.19 244 ARG A CA 1
ATOM 1895 C C . ARG A 1 244 ? -14.142 -3.793 36.901 1.00 36.19 244 ARG A C 1
ATOM 1897 O O . ARG A 1 244 ? -14.080 -3.863 35.680 1.00 36.19 244 ARG A O 1
ATOM 1904 N N . VAL A 1 245 ? -13.259 -4.346 37.722 1.00 36.88 245 VAL A N 1
ATOM 1905 C CA . VAL A 1 245 ? -12.216 -5.297 37.338 1.00 36.88 245 VAL A CA 1
ATOM 1906 C C . VAL A 1 245 ? -12.890 -6.644 37.041 1.00 36.88 245 VAL A C 1
ATOM 1908 O O . VAL A 1 245 ? -13.645 -7.115 37.897 1.00 36.88 245 VAL A O 1
ATOM 1911 N N . PRO A 1 246 ? -12.657 -7.292 35.884 1.00 35.66 246 PRO A N 1
ATOM 1912 C CA . PRO A 1 246 ? -13.096 -8.666 35.671 1.00 35.66 246 PRO A CA 1
ATOM 1913 C C . PRO A 1 246 ? -12.169 -9.639 36.413 1.00 35.66 246 PRO A C 1
ATOM 1915 O O . PRO A 1 246 ? -10.947 -9.522 36.344 1.00 35.66 246 PRO A O 1
ATOM 1918 N N . ALA A 1 247 ? -12.758 -10.604 37.119 1.00 39.59 247 ALA A N 1
ATOM 1919 C CA . ALA A 1 247 ? -12.044 -11.691 37.786 1.00 39.59 247 ALA A CA 1
ATOM 1920 C C . ALA A 1 247 ? -11.420 -12.678 36.770 1.00 39.59 247 ALA A C 1
ATOM 1922 O O . ALA A 1 247 ? -11.960 -12.845 35.672 1.00 39.59 247 ALA A O 1
ATOM 1923 N N . PRO A 1 248 ? -10.314 -13.360 37.121 1.00 34.34 248 PRO A N 1
ATOM 1924 C CA . PRO A 1 248 ? -9.654 -14.309 36.230 1.00 34.34 248 PRO A CA 1
ATOM 1925 C C . PRO A 1 248 ? -10.504 -15.568 36.016 1.00 34.34 248 PRO A C 1
ATOM 1927 O O . PRO A 1 248 ? -11.120 -16.092 36.946 1.00 34.34 248 PRO A O 1
ATOM 1930 N N . ARG A 1 249 ? -10.510 -16.070 34.776 1.00 38.69 249 ARG A N 1
ATOM 1931 C CA . ARG A 1 249 ? -11.143 -17.343 34.409 1.00 38.69 249 ARG A CA 1
ATOM 1932 C C . ARG A 1 249 ? -10.354 -18.504 35.016 1.00 38.69 249 ARG A C 1
ATOM 1934 O O . ARG A 1 249 ? -9.177 -18.676 34.713 1.00 38.69 249 ARG A O 1
ATOM 1941 N N . THR A 1 250 ? -11.009 -19.312 35.842 1.00 35.25 250 THR A N 1
ATOM 1942 C CA . THR A 1 250 ? -10.511 -20.625 36.253 1.00 35.25 250 THR A CA 1
ATOM 1943 C C . THR A 1 250 ? -10.706 -21.628 35.116 1.00 35.25 250 THR A C 1
ATOM 1945 O O . THR A 1 250 ? -11.764 -21.689 34.490 1.00 35.25 250 THR A O 1
ATOM 1948 N N . ALA A 1 251 ? -9.669 -22.416 34.836 1.00 36.38 251 ALA A N 1
ATOM 1949 C CA . ALA A 1 251 ? -9.744 -23.555 33.934 1.00 36.38 251 ALA A CA 1
ATOM 1950 C C . ALA A 1 251 ? -10.571 -24.668 34.598 1.00 36.38 251 ALA A C 1
ATOM 1952 O O . ALA A 1 251 ? -10.188 -25.179 35.651 1.00 36.38 251 ALA A O 1
ATOM 1953 N N . SER A 1 252 ? -11.705 -25.049 34.003 1.00 38.22 252 SER A N 1
ATOM 1954 C CA . SER A 1 252 ? -12.415 -26.262 34.407 1.00 38.22 252 SER A CA 1
ATOM 1955 C C . SER A 1 252 ? -11.735 -27.470 33.767 1.00 38.22 252 SER A C 1
ATOM 1957 O O . SER A 1 252 ? -11.852 -27.691 32.561 1.00 38.22 252 SER A O 1
ATOM 1959 N N . GLY A 1 253 ? -11.027 -28.252 34.578 1.00 36.09 253 GLY A N 1
ATOM 1960 C CA . GLY A 1 253 ? -10.665 -29.618 34.224 1.00 36.09 253 GLY A CA 1
ATOM 1961 C C . GLY A 1 253 ? -11.923 -30.481 34.128 1.00 36.09 253 GLY A C 1
ATOM 1962 O O . GLY A 1 253 ? -12.766 -30.456 35.024 1.00 36.09 253 GLY A O 1
ATOM 1963 N N . ALA A 1 254 ? -12.051 -31.234 33.039 1.00 35.19 254 ALA A N 1
ATOM 1964 C CA . ALA A 1 254 ? -12.993 -32.341 32.957 1.00 35.19 254 ALA A CA 1
ATOM 1965 C C . ALA A 1 254 ? -12.375 -33.576 33.645 1.00 35.19 254 ALA A C 1
ATOM 1967 O O . ALA A 1 254 ? -11.178 -33.821 33.469 1.00 35.19 254 ALA A O 1
ATOM 1968 N N . PRO A 1 255 ? -13.144 -34.349 34.431 1.00 43.16 255 PRO A N 1
ATOM 1969 C CA . PRO A 1 255 ? -12.645 -35.560 35.061 1.00 43.16 255 PRO A CA 1
ATOM 1970 C C . PRO A 1 255 ? -12.627 -36.732 34.072 1.00 43.16 255 PRO A C 1
ATOM 1972 O O . PRO A 1 255 ? -13.476 -36.847 33.190 1.00 43.16 255 PRO A O 1
ATOM 1975 N N . ILE A 1 256 ? -11.655 -37.617 34.272 1.00 39.16 256 ILE A N 1
ATOM 1976 C CA . ILE A 1 256 ? -11.562 -38.942 33.656 1.00 39.16 256 ILE A CA 1
ATOM 1977 C C . ILE A 1 256 ? -12.535 -39.897 34.367 1.00 39.16 256 ILE A C 1
ATOM 1979 O O . ILE A 1 256 ? -12.546 -39.948 35.596 1.00 39.16 256 ILE A O 1
ATOM 1983 N N . ALA A 1 257 ? -13.289 -40.677 33.589 1.00 39.22 257 ALA A N 1
ATOM 1984 C CA . ALA A 1 257 ? -13.910 -41.964 33.940 1.00 39.22 257 ALA A CA 1
ATOM 1985 C C . ALA A 1 257 ? -14.329 -42.627 32.605 1.00 39.22 257 ALA A C 1
ATOM 1987 O O . ALA A 1 257 ? -14.942 -41.940 31.792 1.00 39.22 257 ALA A O 1
ATOM 1988 N N . VAL A 1 258 ? -14.039 -43.880 32.240 1.00 43.03 258 VAL A N 1
ATOM 1989 C CA . VAL A 1 258 ? -13.456 -45.081 32.872 1.00 43.03 258 VAL A CA 1
ATOM 1990 C C . VAL A 1 258 ? -12.533 -45.733 31.842 1.00 43.03 258 VAL A C 1
ATOM 1992 O O . VAL A 1 258 ? -12.905 -45.698 30.647 1.00 43.03 258 VA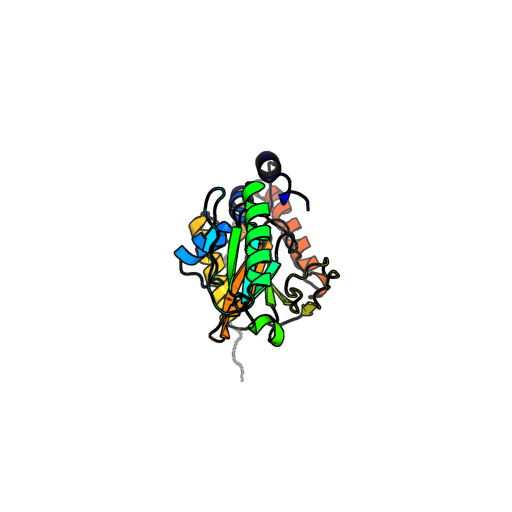L A O 1
#

Sequence (258 aa):
WDYVEKPEAFLEWASSIPKLFNPHSVLKWNADKKYLLELADAGVPIVPTVLVQPGQDCEFGDSGEFVIKPTVGIGALGVCRFDATFDQQRGLARVHAQQLLDAGLGVLVQPYQRGIEMYGETSLIYLGGSFSHAVKRSAVLDRALADVPEPKTSRIYSRNPLEAEFSLADQVFTALYDRLKLQPSDLLYARVDLVPGADGLPVLMELELIEPALFFGMDDHAADRFADLIQERLSVRGARAVGRVPAPRTASGAPIAV

Radius of gyration: 21.22 Å; chains: 1; bounding box: 38×65×65 Å